Protein AF-A0A7V9NBJ1-F1 (afdb_monomer)

Sequence (232 aa):
MTILYFDCPSGASGDMILGALLDAGVPEEIVRSSLNALDLPNWSLEIAGTTKGGIRATRASVSIDRVESPRTYRATKSLLEAAPLLEGVRERALATLEVLARAEGRVHGRAFEEVHFHEIGTTDAMVDIVGVSAALDHLGPLDVFSSAIATGTGTVTTSHGELPLPVPAVTEILQNAGASLVGKGTEELVTPTGAAILAAAGASFGELPAMRIEASGYGAGHRDLTWPNVLR

Radius of gyration: 16.35 Å; Cα contacts (8 Å, |Δi|>4): 512; chains: 1; bounding box: 45×35×42 Å

Solvent-accessible surface area (backbone atoms only — not comparable to full-atom values): 12022 Å² total; per-residue (Å²): 136,53,70,43,67,42,43,17,84,39,11,36,32,34,39,17,52,34,12,11,45,43,51,40,65,45,60,66,65,56,28,49,57,50,52,60,41,60,73,72,78,65,63,49,78,48,77,44,83,47,72,36,80,87,42,75,24,21,31,42,46,74,47,61,83,60,93,70,78,45,32,34,46,57,59,51,48,54,49,55,70,70,27,81,54,58,66,63,25,40,52,45,28,51,42,20,51,47,47,45,28,46,20,47,8,59,74,68,75,46,61,32,80,71,28,67,37,84,85,61,31,36,70,60,46,48,50,26,42,42,29,36,19,29,45,49,49,72,67,55,53,78,45,34,33,26,38,47,36,19,27,10,29,63,58,47,83,50,99,87,40,79,38,52,40,53,43,69,42,36,46,47,38,37,59,76,48,60,52,44,77,38,79,48,69,62,48,86,28,45,39,53,62,18,45,16,46,45,44,52,62,56,34,48,46,44,78,86,71,96,78,81,86,89,68,71,21,24,1,32,47,92,64,88,58,102,52,48,32,37,23,55

Nearest PDB structures (foldseek):
  3lvp-assembly2_B  TM=2.735E-01  e=4.464E+00  Homo sapiens
  4m1m-assembly1_A  TM=2.387E-01  e=6.765E+00  Mus musculus
  6k92-assembly1_B  TM=1.889E-01  e=4.737E+00  Leishmania donovani BPK282A1

Secondary structure (DSSP, 8-state):
--EEEE--BTBB-HHHHHHHHHHTT--HHHHHHHHHTT---SEEEEEEEEEETTEEEEEEEEEESS-PPPPBHHHHHHHHHHS---HHHHHHHHHHHHHHHHHHHHHHTS-GGG-B-SSSSSHHHHHHHHHHHHHHHHH--SEEEE-PEE---SEEEETTEEEESSPHHHHHHHHHTT--EE--SSS--B-HHHHHHHHHTTPEESSPPS---S----EEPSS--SS--EE-

pLDDT: mean 94.3, std 6.32, range [62.25, 98.75]

Foldseek 3Di:
DFEAEKEAPLFFDLQQLLFWLVQLPQDPCLLVVQLVLLVDPAKDWDWDWDAAQRDITIGTDMDGRDDDQADALVVLLVSLVPGPHDPQLSLQLNQLSQLLLVLQCVVVVHDSNGDGDRPCRDVVNVSSSSSSSSSCVVSVHPAYAYEAGAAEADWDQDPVGIATIVGSSLVSLCVVLVGHHDYDHHDGRYDSSGSSSCSSRSYDYDDDDDDDDPGTHWRADPDHDPGGRIMD

Mean predicted aligned error: 3.38 Å

Structure (mmCIF, N/CA/C/O backbone):
data_AF-A0A7V9NBJ1-F1
#
_entry.id   AF-A0A7V9NBJ1-F1
#
loop_
_atom_site.group_PDB
_atom_site.id
_atom_site.type_symbol
_atom_site.label_atom_id
_atom_site.label_alt_id
_atom_site.label_comp_id
_atom_site.label_asym_id
_atom_site.label_entity_id
_atom_site.label_seq_id
_atom_site.pdbx_PDB_ins_code
_atom_site.Cartn_x
_atom_site.Cartn_y
_atom_site.Cartn_z
_atom_site.occupancy
_atom_site.B_iso_or_equiv
_atom_site.auth_seq_id
_atom_site.auth_comp_id
_atom_site.auth_asym_id
_atom_site.auth_atom_id
_atom_site.pdbx_PDB_model_num
ATOM 1 N N . MET A 1 1 ? -23.466 -5.640 3.531 1.00 73.38 1 MET A N 1
ATOM 2 C CA . MET A 1 1 ? -22.151 -6.276 3.327 1.00 73.38 1 MET A CA 1
ATOM 3 C C . MET A 1 1 ? -21.257 -5.201 2.759 1.00 73.38 1 MET A C 1
ATOM 5 O O . MET A 1 1 ? -21.605 -4.684 1.704 1.00 73.38 1 MET A O 1
ATOM 9 N N . THR A 1 2 ? -20.202 -4.812 3.469 1.00 88.00 2 THR A N 1
ATOM 10 C CA . THR A 1 2 ? -19.269 -3.792 2.976 1.00 88.00 2 THR A CA 1
ATOM 11 C C . THR A 1 2 ? -18.175 -4.494 2.190 1.00 88.00 2 THR A C 1
ATOM 13 O O . THR A 1 2 ? -17.478 -5.344 2.739 1.00 88.00 2 THR A O 1
ATOM 16 N N . ILE A 1 3 ? -18.070 -4.167 0.907 1.00 94.38 3 ILE A N 1
ATOM 17 C CA . ILE A 1 3 ? -17.036 -4.671 0.002 1.00 94.38 3 ILE A CA 1
ATOM 18 C C . ILE A 1 3 ? -16.122 -3.500 -0.335 1.00 94.38 3 ILE A C 1
ATOM 20 O O . ILE A 1 3 ? -16.615 -2.404 -0.608 1.00 94.38 3 ILE A O 1
ATOM 24 N N . LEU A 1 4 ? -14.815 -3.740 -0.351 1.00 97.44 4 LEU A N 1
ATOM 25 C CA . LEU A 1 4 ? -13.833 -2.783 -0.844 1.00 97.44 4 LEU A CA 1
ATOM 26 C C . LEU A 1 4 ? -13.293 -3.262 -2.192 1.00 97.44 4 LEU A C 1
ATOM 28 O O . LEU A 1 4 ? -12.859 -4.405 -2.311 1.00 97.44 4 LEU A O 1
ATOM 32 N N . TYR A 1 5 ? -13.327 -2.403 -3.206 1.00 98.19 5 TYR A N 1
ATOM 33 C CA . TYR A 1 5 ? -12.792 -2.701 -4.534 1.00 98.19 5 TYR A CA 1
ATOM 34 C C . TYR A 1 5 ? -11.719 -1.677 -4.892 1.00 98.19 5 TYR A C 1
ATOM 36 O O . TYR A 1 5 ? -12.019 -0.487 -4.932 1.00 98.19 5 TYR A O 1
ATOM 44 N N . PHE A 1 6 ? -10.507 -2.155 -5.174 1.00 98.44 6 PHE A N 1
ATOM 45 C CA . PHE A 1 6 ? -9.397 -1.346 -5.668 1.00 98.44 6 PHE A CA 1
ATOM 46 C C . PHE A 1 6 ? -9.279 -1.457 -7.190 1.00 98.44 6 PHE A C 1
ATOM 48 O O . PHE A 1 6 ? -8.935 -2.512 -7.730 1.00 98.44 6 PHE A O 1
ATOM 55 N N . ASP A 1 7 ? -9.524 -0.356 -7.889 1.00 97.88 7 ASP A N 1
ATOM 56 C CA . ASP A 1 7 ? -9.244 -0.214 -9.311 1.00 97.88 7 ASP A CA 1
ATOM 57 C C . ASP A 1 7 ? -7.823 0.330 -9.500 1.00 97.88 7 ASP A C 1
ATOM 59 O O . ASP A 1 7 ? -7.514 1.463 -9.116 1.00 97.88 7 ASP A O 1
ATOM 63 N N . CYS A 1 8 ? -6.949 -0.469 -10.116 1.00 97.75 8 CYS A N 1
ATOM 64 C CA . CYS A 1 8 ? -5.508 -0.214 -10.196 1.00 97.75 8 CYS A CA 1
ATOM 65 C C . CYS A 1 8 ? -5.019 0.073 -11.635 1.00 97.75 8 CYS A C 1
ATOM 67 O O . CYS A 1 8 ? -4.046 -0.545 -12.091 1.00 97.75 8 CYS A O 1
ATOM 69 N N . PRO A 1 9 ? -5.624 1.021 -12.388 1.00 96.50 9 PRO A N 1
ATOM 70 C CA . PRO A 1 9 ? -5.258 1.278 -13.784 1.00 96.50 9 PRO A CA 1
ATOM 71 C C . PRO A 1 9 ? -3.868 1.910 -13.935 1.00 96.50 9 PRO A C 1
ATOM 73 O O . PRO A 1 9 ? -3.323 1.931 -15.043 1.00 96.50 9 PRO A O 1
ATOM 76 N N . SER A 1 10 ? -3.312 2.449 -12.849 1.00 97.38 10 SER A N 1
ATOM 77 C CA . SER A 1 10 ? -1.961 3.015 -12.765 1.00 97.38 10 SER A CA 1
ATOM 78 C C . SER A 1 10 ? -1.129 2.328 -11.681 1.00 97.38 10 SER A C 1
ATOM 80 O O . SER A 1 10 ? -0.197 2.927 -11.162 1.00 97.38 10 SER A O 1
ATOM 82 N N . GLY A 1 11 ? -1.468 1.074 -11.371 1.00 97.88 11 GLY A N 1
ATOM 83 C CA . GLY A 1 11 ? -0.804 0.264 -10.360 1.00 97.88 11 GLY A CA 1
ATOM 84 C C . GLY A 1 11 ? -1.231 0.628 -8.944 1.00 97.88 11 GLY A C 1
ATOM 85 O O . GLY A 1 11 ? -2.359 1.081 -8.737 1.00 97.88 11 GLY A O 1
ATOM 86 N N . ALA A 1 12 ? -0.359 0.352 -7.978 1.00 98.19 12 ALA A N 1
ATOM 87 C CA . ALA A 1 12 ? -0.640 0.517 -6.558 1.00 98.19 12 ALA A CA 1
ATOM 88 C C . ALA A 1 12 ? 0.647 0.752 -5.756 1.00 98.19 12 ALA A C 1
ATOM 90 O O . ALA A 1 12 ? 1.605 -0.018 -5.835 1.00 98.19 12 ALA A O 1
ATOM 91 N N . SER A 1 13 ? 0.629 1.778 -4.919 1.00 97.31 13 SER A N 1
ATOM 92 C CA . SER A 1 13 ? 1.643 2.071 -3.907 1.00 97.31 13 SER A CA 1
ATOM 93 C C . SER A 1 13 ? 0.956 2.417 -2.585 1.00 97.31 13 SER A C 1
ATOM 95 O O . SER A 1 13 ? -0.257 2.643 -2.563 1.00 97.31 13 SER A O 1
ATOM 97 N N . GLY A 1 14 ? 1.684 2.370 -1.467 1.00 96.94 14 GLY A N 1
ATOM 98 C CA . GLY A 1 14 ? 1.079 2.546 -0.144 1.00 96.94 14 GLY A CA 1
ATOM 99 C C . GLY A 1 14 ? 0.438 3.926 0.026 1.00 96.94 14 GLY A C 1
ATOM 100 O O . GLY A 1 14 ? -0.729 4.002 0.409 1.00 96.94 14 GLY A O 1
ATOM 101 N N . ASP A 1 15 ? 1.125 4.983 -0.404 1.00 96.25 15 ASP A N 1
ATOM 102 C CA . ASP A 1 15 ? 0.612 6.355 -0.502 1.00 96.25 15 ASP A CA 1
ATOM 103 C C . ASP A 1 15 ? -0.670 6.475 -1.346 1.00 96.25 15 ASP A C 1
ATOM 105 O O . ASP A 1 15 ? -1.625 7.151 -0.952 1.00 96.25 15 ASP A O 1
ATOM 109 N N . MET A 1 16 ? -0.728 5.793 -2.495 1.00 98.38 16 MET A N 1
ATOM 110 C CA . MET A 1 16 ? -1.901 5.772 -3.369 1.00 98.38 16 MET A CA 1
ATOM 111 C C . MET A 1 16 ? -3.072 5.058 -2.696 1.00 98.38 16 MET A C 1
ATOM 113 O O . MET A 1 16 ? -4.192 5.560 -2.723 1.00 98.38 16 MET A O 1
ATOM 117 N N . ILE A 1 17 ? -2.839 3.914 -2.053 1.00 98.75 17 ILE A N 1
ATOM 118 C CA . ILE A 1 17 ? -3.896 3.203 -1.325 1.00 98.75 17 ILE A CA 1
ATOM 119 C C . ILE A 1 17 ? -4.388 4.061 -0.152 1.00 98.75 17 ILE A C 1
ATOM 121 O O . ILE A 1 17 ? -5.592 4.256 0.002 1.00 98.75 17 ILE A O 1
ATOM 125 N N . LEU A 1 18 ? -3.479 4.642 0.634 1.00 98.62 18 LEU A N 1
ATOM 126 C CA . LEU A 1 18 ? -3.825 5.508 1.760 1.00 98.62 18 LEU A CA 1
ATOM 127 C C . LEU A 1 18 ? -4.634 6.729 1.307 1.00 98.62 18 LEU A C 1
ATOM 129 O O . LEU A 1 18 ? -5.683 7.026 1.881 1.00 98.62 18 LEU A O 1
ATOM 133 N N . GLY A 1 19 ? -4.183 7.406 0.250 1.00 98.50 19 GLY A N 1
ATOM 134 C CA . GLY A 1 19 ? -4.877 8.550 -0.333 1.00 98.50 19 GLY A CA 1
ATOM 135 C C . GLY A 1 19 ? -6.283 8.199 -0.822 1.00 98.50 19 GLY A C 1
ATOM 136 O O . GLY A 1 19 ? -7.219 8.953 -0.559 1.00 98.50 19 GLY A O 1
ATOM 137 N N . ALA A 1 20 ? -6.454 7.042 -1.470 1.00 98.69 20 ALA A N 1
ATOM 138 C CA . ALA A 1 20 ? -7.760 6.580 -1.935 1.00 98.69 20 ALA A CA 1
ATOM 139 C C . ALA A 1 20 ? -8.716 6.297 -0.768 1.00 98.69 20 ALA A C 1
ATOM 141 O O . ALA A 1 20 ? -9.865 6.729 -0.803 1.00 98.69 20 ALA A O 1
ATOM 142 N N . LEU A 1 21 ? -8.244 5.645 0.299 1.00 98.69 21 LEU A N 1
ATOM 143 C CA . LEU A 1 21 ? -9.070 5.343 1.473 1.00 98.69 21 LEU A CA 1
ATOM 144 C C . LEU A 1 21 ? -9.485 6.611 2.235 1.00 98.69 21 LEU A C 1
ATOM 146 O O . LEU A 1 21 ? -10.638 6.732 2.653 1.00 98.69 21 LEU A O 1
ATOM 150 N N . LEU A 1 22 ? -8.577 7.582 2.368 1.00 98.56 22 LEU A N 1
ATOM 151 C CA . LEU A 1 22 ? -8.887 8.895 2.942 1.00 98.56 22 LEU A CA 1
ATOM 152 C C . LEU A 1 22 ? -9.926 9.645 2.095 1.00 98.56 22 LEU A C 1
ATOM 154 O O . LEU A 1 22 ? -10.910 10.151 2.632 1.00 98.56 22 LEU A O 1
ATOM 158 N N . ASP A 1 23 ? -9.761 9.674 0.767 1.00 98.62 23 ASP A N 1
ATOM 159 C CA . ASP A 1 23 ? -10.725 10.321 -0.137 1.00 98.62 23 ASP A CA 1
ATOM 160 C C . ASP A 1 23 ? -12.084 9.600 -0.171 1.00 98.62 23 ASP A C 1
ATOM 162 O O . ASP A 1 23 ? -13.115 10.234 -0.388 1.00 98.62 23 ASP A O 1
ATOM 166 N N . ALA A 1 24 ? -12.108 8.290 0.098 1.00 98.00 24 ALA A N 1
ATOM 167 C CA . ALA A 1 24 ? -13.332 7.502 0.222 1.00 98.00 24 ALA A CA 1
ATOM 168 C C . ALA A 1 24 ? -14.103 7.775 1.529 1.00 98.00 24 ALA A C 1
ATOM 170 O O . ALA A 1 24 ? -15.237 7.317 1.668 1.00 98.00 24 ALA A O 1
ATOM 171 N N . GLY A 1 25 ? -13.524 8.539 2.465 1.00 97.44 25 GLY A N 1
ATOM 172 C CA . GLY A 1 25 ? -14.201 9.018 3.671 1.00 97.44 25 GLY A CA 1
ATOM 173 C C . GLY A 1 25 ? -13.644 8.491 4.992 1.00 97.44 25 GLY A C 1
ATOM 174 O O . GLY A 1 25 ? -14.248 8.760 6.031 1.00 97.44 25 GLY A O 1
ATOM 175 N N . VAL A 1 26 ? -12.514 7.772 4.994 1.00 98.25 26 VAL A N 1
ATOM 176 C CA . VAL A 1 26 ? -11.834 7.418 6.250 1.00 98.25 26 VAL A CA 1
ATOM 177 C C . VAL A 1 26 ? -11.354 8.701 6.942 1.00 98.25 26 VAL A C 1
ATOM 179 O O . VAL A 1 26 ? -10.623 9.480 6.327 1.00 98.25 26 VAL A O 1
ATOM 182 N N . PRO A 1 27 ? -11.713 8.943 8.218 1.00 98.25 27 PRO A N 1
ATOM 183 C CA . PRO A 1 27 ? -11.253 10.129 8.926 1.00 98.25 27 PRO A CA 1
ATOM 184 C C . PRO A 1 27 ? -9.733 10.120 9.105 1.00 98.25 27 PRO A C 1
ATOM 186 O O . PRO A 1 27 ? -9.164 9.169 9.639 1.00 98.25 27 PRO A O 1
ATOM 189 N N . GLU A 1 28 ? -9.083 11.223 8.740 1.00 97.69 28 GLU A N 1
ATOM 190 C CA . GLU A 1 28 ? -7.632 11.407 8.875 1.00 97.69 28 GLU A CA 1
ATOM 191 C C . GLU A 1 28 ? -7.121 11.164 10.307 1.00 97.69 28 GLU A C 1
ATOM 193 O O . GLU A 1 28 ? -6.030 10.628 10.493 1.00 97.69 28 GLU A O 1
ATOM 198 N N . GLU A 1 29 ? -7.930 11.482 11.322 1.00 97.88 29 GLU A N 1
ATOM 199 C CA . GLU A 1 29 ? -7.593 11.264 12.733 1.00 97.88 29 GLU A CA 1
ATOM 200 C C . GLU A 1 29 ? -7.340 9.784 13.066 1.00 97.88 29 GLU A C 1
ATOM 202 O O . GLU A 1 29 ? -6.455 9.480 13.859 1.00 97.88 29 GLU A O 1
ATOM 207 N N . ILE A 1 30 ? -8.052 8.850 12.424 1.00 98.19 30 ILE A N 1
ATOM 208 C CA . ILE A 1 30 ? -7.850 7.405 12.623 1.00 98.19 30 ILE A CA 1
ATOM 209 C C . ILE A 1 30 ? -6.438 6.993 12.196 1.00 98.19 30 ILE A C 1
ATOM 211 O O . ILE A 1 30 ? -5.742 6.253 12.900 1.00 98.19 30 ILE A O 1
ATOM 215 N N . VAL A 1 31 ? -6.008 7.506 11.044 1.00 98.00 31 VAL A N 1
ATOM 216 C CA . VAL A 1 31 ? -4.676 7.267 10.492 1.00 98.00 31 VAL A CA 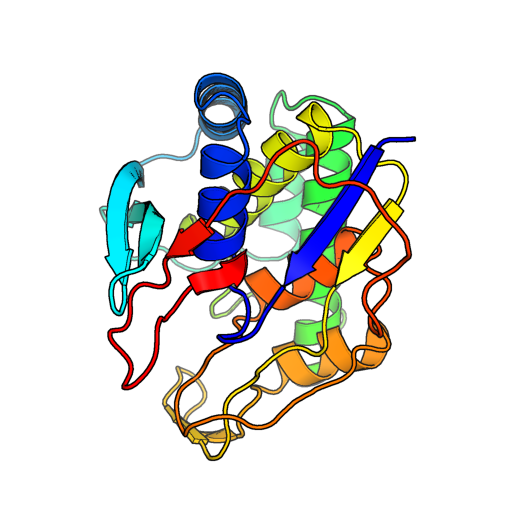1
ATOM 217 C C . VAL A 1 31 ? -3.628 7.936 11.378 1.00 98.00 31 VAL A C 1
ATOM 219 O O . VAL A 1 31 ? -2.699 7.274 11.837 1.00 98.00 31 VAL A O 1
ATOM 222 N N . ARG A 1 32 ? -3.796 9.227 11.693 1.00 97.06 32 ARG A N 1
ATOM 223 C CA . ARG A 1 32 ? -2.825 9.984 12.499 1.00 97.06 32 ARG A CA 1
ATOM 224 C C . ARG A 1 32 ? -2.650 9.418 13.902 1.00 97.06 32 ARG A C 1
ATOM 226 O O . ARG A 1 32 ? -1.513 9.261 14.337 1.00 97.06 32 ARG A O 1
ATOM 233 N N . SER A 1 33 ? -3.736 9.062 14.585 1.00 96.62 33 SER A N 1
ATOM 234 C CA . SER A 1 33 ? -3.679 8.439 15.910 1.00 96.62 33 SER A CA 1
ATOM 235 C C . SER A 1 33 ? -2.872 7.133 15.894 1.00 96.62 33 SER A C 1
ATOM 237 O O . SER A 1 33 ? -2.031 6.919 16.767 1.00 96.62 33 SER A O 1
ATOM 239 N N . SER A 1 34 ? -3.058 6.296 14.867 1.00 97.44 34 SER A N 1
ATOM 240 C CA . SER A 1 34 ? -2.324 5.029 14.723 1.00 97.44 34 SER A CA 1
ATOM 241 C C . SER A 1 34 ? -0.841 5.244 14.411 1.00 97.44 34 SER A C 1
ATOM 243 O O . SER A 1 34 ? 0.016 4.567 14.970 1.00 97.44 34 SER A O 1
ATOM 245 N N . LEU A 1 35 ? -0.514 6.215 13.557 1.00 96.25 35 LEU A N 1
ATOM 246 C CA . LEU A 1 35 ? 0.875 6.536 13.225 1.00 96.25 35 LEU A CA 1
ATOM 247 C C . LEU A 1 35 ? 1.630 7.160 14.405 1.00 96.25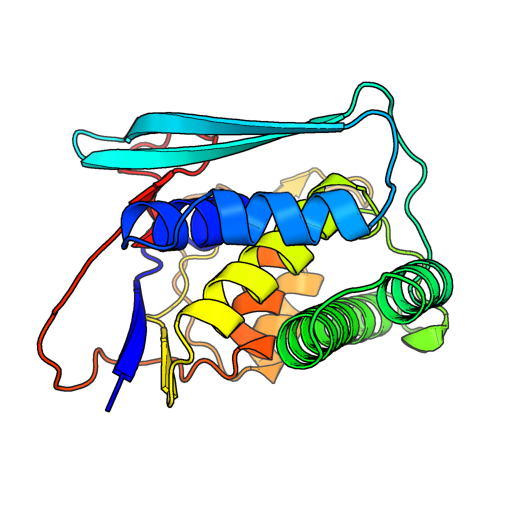 35 LEU A C 1
ATOM 249 O O . LEU A 1 35 ? 2.775 6.797 14.665 1.00 96.25 35 LEU A O 1
ATOM 253 N N . ASN A 1 36 ? 0.981 8.049 15.161 1.00 94.81 36 ASN A N 1
ATOM 254 C CA . ASN A 1 36 ? 1.562 8.657 16.360 1.00 94.81 36 ASN A CA 1
ATOM 255 C C . ASN A 1 36 ? 1.865 7.610 17.444 1.00 94.81 36 ASN A C 1
ATOM 257 O O . ASN A 1 36 ? 2.823 7.768 18.196 1.00 94.81 36 ASN A O 1
ATOM 261 N N . ALA A 1 37 ? 1.096 6.518 17.501 1.00 95.06 37 ALA A N 1
ATOM 262 C CA . ALA A 1 37 ? 1.346 5.412 18.422 1.00 95.06 37 ALA A CA 1
ATOM 263 C C . ALA A 1 37 ? 2.657 4.654 18.133 1.00 95.06 37 ALA A C 1
ATOM 265 O O . ALA A 1 37 ? 3.152 3.956 19.013 1.00 95.06 37 ALA A O 1
ATOM 266 N N . LEU A 1 38 ? 3.245 4.781 16.938 1.00 91.31 38 LEU A N 1
ATOM 267 C CA . LEU A 1 38 ? 4.526 4.140 16.618 1.00 91.31 38 LEU A CA 1
ATOM 268 C C . LEU A 1 38 ? 5.728 4.808 17.300 1.00 91.31 38 LEU A C 1
ATOM 270 O O . LEU A 1 38 ? 6.798 4.204 17.331 1.00 91.31 38 LEU A O 1
ATOM 274 N N . ASP A 1 39 ? 5.567 6.042 17.798 1.00 87.75 39 ASP A N 1
ATOM 275 C CA . ASP A 1 39 ? 6.630 6.851 18.418 1.00 87.75 39 ASP A CA 1
ATOM 276 C C . ASP A 1 39 ? 7.905 6.949 17.550 1.00 87.75 39 ASP A C 1
ATOM 278 O O . ASP A 1 39 ? 9.043 6.913 18.021 1.00 87.75 39 ASP A O 1
ATOM 282 N N . LEU A 1 40 ? 7.716 7.032 16.227 1.00 86.81 40 LEU A N 1
ATOM 283 C CA . LEU A 1 40 ? 8.805 7.189 15.266 1.00 86.81 40 LEU A CA 1
ATOM 284 C C . LEU A 1 40 ? 9.210 8.670 15.158 1.00 86.81 40 LEU A C 1
ATOM 286 O O . LEU A 1 40 ? 8.334 9.522 14.990 1.00 86.81 40 LEU A O 1
ATOM 290 N N . PRO A 1 41 ? 10.511 9.009 15.210 1.00 84.81 41 PRO A N 1
ATOM 291 C CA . PRO A 1 41 ? 10.969 10.391 15.104 1.00 84.81 41 PRO A CA 1
ATOM 292 C C . PRO A 1 41 ? 11.145 10.841 13.642 1.00 84.81 41 PRO A C 1
ATOM 294 O O . PRO A 1 41 ? 11.327 10.020 12.747 1.00 84.81 41 PRO A O 1
ATOM 297 N N . ASN A 1 42 ? 11.225 12.159 13.423 1.00 87.00 42 ASN A N 1
ATOM 298 C CA . ASN A 1 42 ? 11.740 12.784 12.189 1.00 87.00 42 ASN A CA 1
ATOM 299 C C . ASN A 1 42 ? 10.986 12.439 10.892 1.00 87.00 42 ASN A C 1
ATOM 301 O O . ASN A 1 42 ? 11.601 12.317 9.828 1.00 87.00 42 ASN A O 1
ATOM 305 N N . TRP A 1 43 ? 9.668 12.283 10.977 1.00 91.75 43 TRP A N 1
ATOM 306 C CA . TRP A 1 43 ? 8.809 12.125 9.810 1.00 91.75 43 TRP A CA 1
ATOM 307 C C . TRP A 1 43 ? 7.579 13.027 9.908 1.00 91.75 43 TRP A C 1
ATOM 309 O O . TRP A 1 43 ? 7.173 13.455 10.989 1.00 91.75 43 TRP A O 1
ATOM 319 N N . SER A 1 44 ? 6.976 13.311 8.759 1.00 92.25 44 SER A N 1
ATOM 320 C CA . SER A 1 44 ? 5.683 13.980 8.662 1.00 92.25 44 SER A CA 1
ATOM 321 C C . SER A 1 44 ? 4.853 13.371 7.538 1.00 92.25 44 SER A C 1
ATOM 323 O O . SER A 1 44 ? 5.397 12.902 6.540 1.00 92.25 44 SER A O 1
ATOM 325 N N . LEU A 1 45 ? 3.532 13.372 7.720 1.00 94.88 45 LEU A N 1
ATOM 326 C CA . LEU A 1 45 ? 2.561 12.976 6.702 1.00 94.88 45 LEU A CA 1
ATOM 327 C C . LEU A 1 45 ? 1.720 14.189 6.310 1.00 94.88 45 LEU A C 1
ATOM 329 O O . LEU A 1 45 ? 0.925 14.695 7.115 1.00 94.88 45 LEU A O 1
ATOM 333 N N . GLU A 1 46 ? 1.884 14.613 5.063 1.00 96.56 46 GLU A N 1
ATOM 334 C CA . GLU A 1 46 ? 1.055 15.618 4.410 1.00 96.56 46 GLU A CA 1
ATOM 335 C C . GLU A 1 46 ? -0.062 14.927 3.622 1.00 96.56 46 GLU A C 1
ATOM 337 O O . GLU A 1 46 ? 0.196 14.051 2.798 1.00 96.56 46 GLU A O 1
ATOM 342 N N . ILE A 1 47 ? -1.307 15.337 3.866 1.00 97.56 47 ILE A N 1
ATOM 343 C CA . ILE A 1 47 ? -2.480 14.888 3.113 1.00 97.56 47 ILE A CA 1
ATOM 344 C C . ILE A 1 47 ? -3.047 16.110 2.402 1.00 97.56 47 ILE A C 1
ATOM 346 O O . ILE A 1 47 ? -3.453 17.077 3.044 1.00 97.56 47 ILE A O 1
ATOM 350 N N . ALA A 1 48 ? -3.052 16.083 1.071 1.00 97.50 48 ALA A N 1
ATOM 351 C CA . ALA A 1 48 ? -3.466 17.226 0.268 1.00 97.50 48 ALA A CA 1
ATOM 352 C C . ALA A 1 48 ? -4.278 16.808 -0.961 1.00 97.50 48 ALA A C 1
ATOM 354 O O . ALA A 1 48 ? -3.999 15.801 -1.615 1.00 97.50 48 ALA A O 1
ATOM 355 N N . GLY A 1 49 ? -5.267 17.630 -1.317 1.00 97.88 49 GLY A N 1
ATOM 356 C CA . GLY A 1 49 ? -5.980 17.496 -2.584 1.00 97.88 49 GLY A CA 1
ATOM 357 C C . GLY A 1 49 ? -5.072 17.822 -3.772 1.00 97.88 49 GLY A C 1
ATOM 358 O O . GLY A 1 49 ? -4.293 18.774 -3.745 1.00 97.88 49 GLY A O 1
ATOM 359 N N . THR A 1 50 ? -5.181 17.047 -4.844 1.00 97.94 50 THR A N 1
ATOM 360 C CA . THR A 1 50 ? -4.419 17.228 -6.080 1.00 97.94 50 THR A CA 1
ATOM 361 C C . THR A 1 50 ? -5.260 16.875 -7.309 1.00 97.94 50 THR A C 1
ATOM 363 O O . THR A 1 50 ? -6.418 16.467 -7.214 1.00 97.94 50 THR A O 1
ATOM 366 N N . THR A 1 51 ? -4.696 17.069 -8.499 1.00 97.44 51 THR A N 1
ATOM 367 C CA . THR A 1 51 ? -5.320 16.680 -9.767 1.00 97.44 51 THR A CA 1
ATOM 368 C C . THR A 1 51 ? -4.306 15.952 -10.637 1.00 97.44 51 THR A C 1
ATOM 370 O O . THR A 1 51 ? -3.196 16.441 -10.837 1.00 97.44 51 THR A O 1
ATOM 373 N N . LYS A 1 52 ? -4.688 14.792 -11.178 1.00 97.19 52 LYS A N 1
ATOM 374 C CA . LYS A 1 52 ? -3.871 13.986 -12.097 1.00 97.19 52 LYS A CA 1
ATOM 375 C C . LYS A 1 52 ? -4.668 13.715 -13.364 1.00 97.19 52 LYS A C 1
ATOM 377 O O . LYS A 1 52 ? -5.731 13.107 -13.306 1.00 97.19 52 LYS A O 1
ATOM 382 N N . GLY A 1 53 ? -4.191 14.216 -14.504 1.00 93.75 53 GLY A N 1
ATOM 383 C CA . GLY A 1 53 ? -4.880 14.065 -15.794 1.00 93.75 53 GLY A CA 1
ATOM 384 C C . GLY A 1 53 ? -6.358 14.493 -15.772 1.00 93.75 53 GLY A C 1
ATOM 385 O O . GLY A 1 53 ? -7.193 13.845 -16.391 1.00 93.75 53 GLY A O 1
ATOM 386 N N . GLY A 1 54 ? -6.689 15.548 -15.016 1.00 95.81 54 GLY A N 1
ATOM 387 C CA . GLY A 1 54 ? -8.057 16.063 -14.862 1.00 95.81 54 GLY A CA 1
ATOM 388 C C . GLY A 1 54 ? -8.908 15.386 -13.778 1.00 95.81 54 GLY A C 1
ATOM 389 O O . GLY A 1 54 ? -10.022 15.836 -13.530 1.00 95.81 54 GLY A O 1
ATOM 390 N N . ILE A 1 55 ? -8.399 14.351 -13.102 1.00 97.25 55 ILE A N 1
ATOM 391 C CA . ILE A 1 55 ? -9.097 13.656 -12.011 1.00 97.25 55 ILE A CA 1
ATOM 392 C C . ILE A 1 55 ? -8.662 14.244 -10.666 1.00 97.25 55 ILE A C 1
ATOM 394 O O . ILE A 1 55 ? -7.465 14.291 -10.375 1.00 97.25 55 ILE A O 1
ATOM 398 N N . ARG A 1 56 ? -9.629 14.681 -9.846 1.00 98.00 56 ARG A N 1
ATOM 399 C CA . ARG A 1 56 ? -9.406 15.075 -8.444 1.00 98.00 56 ARG A CA 1
ATOM 400 C C . ARG A 1 56 ? -9.015 13.841 -7.632 1.00 98.00 56 ARG A C 1
ATOM 402 O O . ARG A 1 56 ? -9.731 12.848 -7.677 1.00 98.00 56 ARG A O 1
ATOM 409 N N . ALA A 1 57 ? -7.938 13.942 -6.866 1.00 98.38 57 ALA A N 1
ATOM 410 C CA . ALA A 1 57 ? -7.441 12.869 -6.014 1.00 98.38 57 ALA A CA 1
ATOM 411 C C . ALA A 1 57 ? -6.810 13.426 -4.732 1.00 98.38 57 ALA A C 1
ATOM 413 O O . ALA A 1 57 ? -6.513 14.619 -4.649 1.00 98.38 57 ALA A O 1
ATOM 414 N N . THR A 1 58 ? -6.569 12.558 -3.760 1.00 98.69 58 THR A N 1
ATOM 415 C CA . THR A 1 58 ? -5.833 12.848 -2.531 1.00 98.69 58 THR A CA 1
ATOM 416 C C . THR A 1 58 ? -4.419 12.303 -2.651 1.00 98.69 58 THR A C 1
ATOM 418 O O . THR A 1 58 ? -4.204 11.166 -3.070 1.00 98.69 58 THR A O 1
ATOM 421 N N . ARG A 1 59 ? -3.438 13.127 -2.295 1.00 98.06 59 ARG A N 1
ATOM 422 C CA . ARG A 1 59 ? -2.035 12.738 -2.185 1.00 98.06 59 ARG A CA 1
ATOM 423 C C . ARG A 1 59 ? -1.681 12.611 -0.710 1.00 98.06 59 ARG A C 1
ATOM 425 O O . ARG A 1 59 ? -1.821 13.587 0.023 1.00 98.06 59 ARG A O 1
ATOM 432 N N . ALA A 1 60 ? -1.207 11.439 -0.312 1.00 97.00 60 ALA A N 1
ATOM 433 C CA . ALA A 1 60 ? -0.535 11.222 0.961 1.00 97.00 60 ALA A CA 1
ATOM 434 C C . ALA A 1 60 ? 0.973 11.277 0.693 1.00 97.00 60 ALA A C 1
ATOM 436 O O . ALA A 1 60 ? 1.458 10.541 -0.150 1.00 97.00 60 ALA A O 1
ATOM 437 N N . SER A 1 61 ? 1.705 12.195 1.323 1.00 94.00 61 SER A N 1
ATOM 438 C CA . SER A 1 61 ? 3.155 12.322 1.126 1.00 94.00 61 SER A CA 1
ATOM 439 C C . SER A 1 61 ? 3.862 12.186 2.460 1.00 94.00 61 SER A C 1
ATOM 441 O O . SER A 1 61 ? 3.631 12.991 3.366 1.00 94.00 61 SER A O 1
ATOM 443 N N . VAL A 1 62 ? 4.739 11.193 2.569 1.00 91.44 62 VAL A N 1
ATOM 444 C CA . VAL A 1 62 ? 5.608 11.037 3.733 1.00 91.44 62 VAL A CA 1
ATOM 445 C C . VAL A 1 62 ? 6.918 11.763 3.461 1.00 91.44 62 VAL A C 1
ATOM 447 O O . VAL A 1 62 ? 7.560 11.569 2.432 1.00 91.44 62 VAL A O 1
ATOM 450 N N . SER A 1 63 ? 7.316 12.632 4.382 1.00 89.62 63 SER A N 1
ATOM 451 C CA . SER A 1 63 ? 8.627 13.282 4.364 1.00 89.62 63 SER A CA 1
ATOM 452 C C . SER A 1 63 ? 9.428 12.821 5.569 1.00 89.62 63 SER A C 1
ATOM 454 O O . SER A 1 63 ? 8.903 12.810 6.680 1.00 89.62 63 SER A O 1
ATOM 456 N N . ILE A 1 64 ? 10.692 12.457 5.351 1.00 86.69 64 ILE A N 1
ATOM 457 C CA . ILE A 1 64 ? 11.620 12.019 6.398 1.00 86.69 64 ILE A CA 1
ATOM 458 C C . ILE A 1 64 ? 12.811 12.977 6.403 1.00 86.69 64 ILE A C 1
ATOM 460 O O . ILE A 1 64 ? 13.443 13.189 5.367 1.00 86.69 64 ILE A O 1
ATOM 464 N N . ASP A 1 65 ? 13.145 13.539 7.564 1.00 80.62 65 ASP A N 1
ATOM 465 C CA . ASP A 1 65 ? 14.160 14.600 7.659 1.00 80.62 65 ASP A CA 1
ATOM 466 C C . ASP A 1 65 ? 15.593 14.090 7.426 1.00 80.62 65 ASP A C 1
ATOM 468 O O . ASP A 1 65 ? 16.517 14.874 7.191 1.00 80.62 65 ASP A O 1
ATOM 472 N N . ARG A 1 66 ? 15.817 12.773 7.539 1.00 74.75 66 ARG A N 1
ATOM 473 C CA . ARG A 1 66 ? 17.127 12.130 7.372 1.00 74.75 66 ARG A CA 1
ATOM 474 C C . ARG A 1 66 ? 16.998 10.770 6.703 1.00 74.75 66 ARG A C 1
ATOM 476 O O . ARG A 1 66 ? 16.070 10.022 6.983 1.00 74.75 66 ARG A O 1
ATOM 483 N N . VAL A 1 67 ? 17.992 10.425 5.885 1.00 69.12 67 VAL A N 1
ATOM 484 C CA . VAL A 1 67 ? 18.129 9.071 5.336 1.00 69.12 67 VAL A CA 1
ATOM 485 C C . VAL A 1 67 ? 18.300 8.092 6.496 1.00 69.12 67 VAL A C 1
ATOM 487 O O . VAL A 1 67 ? 19.285 8.159 7.233 1.00 69.12 67 VAL A O 1
ATOM 490 N N . GLU A 1 68 ? 17.327 7.204 6.667 1.00 72.12 68 GLU A N 1
ATOM 491 C CA . GLU A 1 68 ? 17.387 6.128 7.649 1.00 72.12 68 GLU A CA 1
ATOM 492 C C . GLU A 1 68 ? 18.024 4.880 7.042 1.00 72.12 68 GLU A C 1
ATOM 494 O O . GLU A 1 68 ? 17.763 4.523 5.892 1.00 72.12 68 GLU A O 1
ATOM 499 N N . SER A 1 69 ? 18.814 4.169 7.847 1.00 73.56 69 SER A N 1
ATOM 500 C CA . SER A 1 69 ? 19.169 2.793 7.518 1.00 73.56 69 SER A CA 1
ATOM 501 C C . SER A 1 69 ? 17.914 1.922 7.617 1.00 73.56 69 SER A C 1
ATOM 503 O O . SER A 1 69 ? 17.222 1.982 8.639 1.00 73.56 69 SER A O 1
ATOM 505 N N . PRO A 1 70 ? 17.629 1.084 6.611 1.00 78.56 70 PRO A N 1
ATOM 506 C CA . PRO A 1 70 ? 16.505 0.167 6.677 1.00 78.56 70 PRO A CA 1
ATOM 507 C C . PRO A 1 70 ? 16.551 -0.753 7.906 1.00 78.56 70 PRO A C 1
ATOM 509 O O . PRO A 1 70 ? 17.611 -1.243 8.311 1.00 78.56 70 PRO A O 1
ATOM 512 N N . ARG A 1 71 ? 15.377 -1.011 8.488 1.00 87.50 71 ARG A N 1
ATOM 513 C CA . ARG A 1 71 ? 15.194 -1.951 9.603 1.00 87.50 71 ARG A CA 1
ATOM 514 C C . ARG A 1 71 ? 15.153 -3.401 9.104 1.00 87.50 71 ARG A C 1
ATOM 516 O O . ARG A 1 71 ? 14.829 -3.680 7.952 1.00 87.50 71 ARG A O 1
ATOM 523 N N . THR A 1 72 ? 15.472 -4.345 9.987 1.00 90.88 72 THR A N 1
ATOM 524 C CA . THR A 1 72 ? 15.263 -5.780 9.724 1.00 90.88 72 THR A CA 1
ATOM 525 C C . THR A 1 72 ? 13.805 -6.156 9.943 1.00 90.88 72 THR A C 1
ATOM 527 O O . THR A 1 72 ? 13.113 -5.487 10.711 1.00 90.88 72 THR A O 1
ATOM 530 N N . TYR A 1 73 ? 13.358 -7.277 9.367 1.00 91.19 73 TYR A N 1
ATOM 531 C CA . TYR A 1 73 ? 12.023 -7.817 9.650 1.00 91.19 73 TYR A CA 1
ATOM 532 C C . TYR A 1 73 ? 11.748 -7.921 11.157 1.00 91.19 73 TYR A C 1
ATOM 534 O O . TYR A 1 73 ? 10.719 -7.449 11.635 1.00 91.19 73 TYR A O 1
ATOM 542 N N . ARG A 1 74 ? 12.700 -8.469 11.926 1.00 91.88 74 ARG A N 1
ATOM 543 C CA . ARG A 1 74 ? 12.554 -8.624 13.383 1.00 91.88 74 ARG A CA 1
ATOM 544 C C . ARG A 1 74 ? 12.408 -7.287 14.099 1.00 91.88 74 ARG A C 1
ATOM 546 O O . ARG A 1 74 ? 11.542 -7.166 14.956 1.00 91.88 74 ARG A O 1
ATOM 553 N N . ALA A 1 75 ? 13.228 -6.297 13.748 1.00 91.00 75 ALA A N 1
ATOM 554 C CA . ALA A 1 75 ? 13.168 -4.981 14.375 1.00 91.00 75 ALA A CA 1
ATOM 555 C C . ALA A 1 75 ? 11.833 -4.281 14.078 1.00 91.00 75 ALA A C 1
ATOM 557 O O . ALA A 1 75 ? 11.207 -3.741 14.987 1.00 91.00 75 ALA A O 1
ATOM 558 N N . THR A 1 76 ? 11.374 -4.343 12.826 1.00 92.25 76 THR A N 1
ATOM 559 C CA . THR A 1 76 ? 10.091 -3.767 12.412 1.00 92.25 76 THR A CA 1
ATOM 560 C C . THR A 1 76 ? 8.911 -4.467 13.085 1.00 92.25 76 THR A C 1
ATOM 562 O O . THR A 1 76 ? 8.014 -3.807 13.604 1.00 92.25 76 THR A O 1
ATOM 565 N N . LYS A 1 77 ? 8.938 -5.803 13.155 1.00 94.62 77 LYS A N 1
ATOM 566 C CA . LYS A 1 77 ? 7.930 -6.599 13.861 1.00 94.62 77 LYS A CA 1
ATOM 567 C C . LYS A 1 77 ? 7.859 -6.244 15.347 1.00 94.62 77 LYS A C 1
ATOM 569 O O . LYS A 1 77 ? 6.775 -5.947 15.835 1.00 94.62 77 LYS A O 1
ATOM 574 N N . SER A 1 78 ? 8.996 -6.213 16.046 1.00 94.44 78 SER A N 1
ATOM 575 C CA . SER A 1 78 ? 9.039 -5.835 17.465 1.00 94.44 78 SER A CA 1
ATOM 576 C C . SER A 1 78 ? 8.473 -4.440 17.717 1.00 94.44 78 SER A C 1
ATOM 578 O O . SER A 1 78 ? 7.803 -4.231 18.723 1.00 94.44 78 SER A O 1
ATOM 580 N N . LEU A 1 79 ? 8.713 -3.493 16.805 1.00 93.62 79 LEU A N 1
ATOM 581 C CA . LEU A 1 79 ? 8.157 -2.147 16.902 1.00 93.62 79 LEU A CA 1
ATOM 582 C C . LEU A 1 79 ? 6.625 -2.168 16.818 1.00 93.62 79 LEU A C 1
ATOM 584 O O . LEU A 1 79 ? 5.964 -1.601 17.684 1.00 93.62 79 LEU A O 1
ATOM 588 N N . LEU A 1 80 ? 6.058 -2.868 15.829 1.00 95.38 80 LEU A N 1
ATOM 589 C CA . LEU A 1 80 ? 4.603 -3.010 15.679 1.00 95.38 80 LEU A CA 1
ATOM 590 C C . LEU A 1 80 ? 3.955 -3.731 16.869 1.00 95.38 80 LEU A C 1
ATOM 592 O O . LEU A 1 80 ? 2.858 -3.370 17.288 1.00 95.38 80 LEU A O 1
ATOM 596 N N . GLU A 1 81 ? 4.624 -4.742 17.428 1.00 96.44 81 GLU A N 1
ATOM 597 C CA . GLU A 1 81 ? 4.138 -5.483 18.599 1.00 96.44 81 GLU A CA 1
ATOM 598 C C . GLU A 1 81 ? 4.167 -4.642 19.885 1.00 96.44 81 GLU A C 1
ATOM 600 O O . GLU A 1 81 ? 3.296 -4.800 20.745 1.00 96.44 81 GLU A O 1
ATOM 605 N N . ALA A 1 82 ? 5.149 -3.750 20.023 1.00 96.31 82 ALA A N 1
ATOM 606 C CA . ALA A 1 82 ? 5.287 -2.875 21.183 1.00 96.31 82 ALA A CA 1
ATOM 607 C C . ALA A 1 82 ? 4.372 -1.641 21.119 1.00 96.31 82 ALA A C 1
ATOM 609 O O . ALA A 1 82 ? 3.981 -1.123 22.166 1.00 96.31 82 ALA A O 1
ATOM 610 N N . ALA A 1 83 ? 4.025 -1.172 19.918 1.00 96.44 83 ALA A N 1
ATOM 611 C CA . ALA A 1 83 ? 3.184 0.004 19.738 1.00 96.44 83 ALA A CA 1
ATOM 612 C C . ALA A 1 83 ? 1.757 -0.227 20.290 1.00 96.44 83 ALA A C 1
ATOM 614 O O . ALA A 1 83 ? 1.177 -1.300 20.084 1.00 96.44 83 ALA A O 1
ATOM 615 N N . PRO A 1 84 ? 1.137 0.765 20.962 1.00 97.19 84 PRO A N 1
ATOM 616 C CA . PRO A 1 84 ? -0.235 0.692 21.468 1.00 97.19 84 PRO A CA 1
ATOM 617 C C . PRO A 1 84 ? -1.277 0.859 20.344 1.00 97.19 84 PRO A C 1
ATOM 619 O O . PRO A 1 84 ? -2.168 1.701 20.412 1.00 97.19 84 PRO A O 1
ATOM 622 N N . LEU A 1 85 ? -1.156 0.046 19.294 1.00 97.88 85 LEU A N 1
ATOM 623 C CA . LEU A 1 85 ? -2.105 -0.044 18.187 1.00 97.88 85 LEU A CA 1
ATOM 624 C C . LEU A 1 85 ? -3.319 -0.888 18.582 1.00 97.88 85 LEU A C 1
ATOM 626 O O . LEU A 1 85 ? -3.182 -1.851 19.348 1.00 97.88 85 LEU A O 1
ATOM 630 N N . LEU A 1 86 ? -4.474 -0.574 17.984 1.00 98.25 86 LEU A N 1
ATOM 631 C CA . LEU A 1 86 ? -5.633 -1.468 17.983 1.00 98.25 86 LEU A CA 1
ATOM 632 C C . LEU A 1 86 ? -5.247 -2.838 17.406 1.00 98.25 86 LEU A C 1
ATOM 634 O O . LEU A 1 86 ? -4.372 -2.936 16.542 1.00 98.25 86 LEU A O 1
ATOM 638 N N . GLU A 1 87 ? -5.910 -3.890 17.884 1.00 97.88 87 GLU A N 1
ATOM 639 C CA . GLU A 1 87 ? -5.593 -5.278 17.527 1.00 97.88 87 GLU A CA 1
ATOM 640 C C . GLU A 1 87 ? -5.666 -5.509 16.012 1.00 97.88 87 GLU A C 1
ATOM 642 O O . GLU A 1 87 ? -4.664 -5.897 15.415 1.00 97.88 87 GLU A O 1
ATOM 647 N N . GLY A 1 88 ? -6.776 -5.139 15.364 1.00 98.00 88 GLY A N 1
ATOM 648 C CA . GLY A 1 88 ? -6.936 -5.315 13.917 1.00 98.00 88 GLY A CA 1
ATOM 649 C C . GLY A 1 88 ? -5.948 -4.494 13.077 1.00 98.00 88 GLY A C 1
ATOM 650 O O . GLY A 1 88 ? -5.447 -4.978 12.062 1.00 98.00 88 GLY A O 1
ATOM 651 N N . VAL A 1 89 ? -5.563 -3.293 13.530 1.00 98.62 89 VAL A N 1
ATOM 652 C CA . VAL A 1 89 ? -4.508 -2.489 12.880 1.00 98.62 89 VAL A CA 1
ATOM 653 C C . VAL A 1 89 ? -3.160 -3.203 12.949 1.00 98.62 89 VAL A C 1
ATOM 655 O O . VAL A 1 89 ? -2.453 -3.300 11.945 1.00 98.62 89 VAL A O 1
ATOM 658 N N . ARG A 1 90 ? -2.806 -3.731 14.124 1.00 98.50 90 ARG A N 1
ATOM 659 C CA . ARG A 1 90 ? -1.556 -4.467 14.339 1.00 98.50 90 ARG A CA 1
ATOM 660 C C . ARG A 1 90 ? -1.508 -5.744 13.508 1.00 98.50 90 ARG A C 1
ATOM 662 O O . ARG A 1 90 ? -0.493 -6.004 12.868 1.00 98.50 90 ARG A O 1
ATOM 669 N N . GLU A 1 91 ? -2.586 -6.523 13.502 1.00 98.44 91 GLU A N 1
ATOM 670 C CA . GLU A 1 91 ? -2.683 -7.767 12.734 1.00 98.44 91 GLU A CA 1
ATOM 671 C C . GLU A 1 91 ? -2.497 -7.518 11.235 1.00 98.44 91 GLU A C 1
ATOM 673 O O . GLU A 1 91 ? -1.675 -8.179 10.598 1.00 98.44 91 GLU A O 1
ATOM 678 N N . ARG A 1 92 ? -3.183 -6.512 10.678 1.00 98.56 92 ARG A N 1
ATOM 679 C CA . ARG A 1 92 ? -3.053 -6.126 9.263 1.00 98.56 92 ARG A CA 1
ATOM 680 C C . ARG A 1 92 ? -1.646 -5.635 8.919 1.00 98.56 92 ARG A C 1
ATOM 682 O O . ARG A 1 92 ? -1.092 -6.027 7.887 1.00 98.56 92 ARG A O 1
ATOM 689 N N . ALA A 1 93 ? -1.042 -4.832 9.795 1.00 98.31 93 ALA A N 1
ATOM 690 C CA . ALA A 1 93 ? 0.313 -4.328 9.595 1.00 98.31 93 ALA A CA 1
ATOM 691 C C . ALA A 1 93 ? 1.347 -5.466 9.615 1.00 98.31 93 ALA A C 1
ATOM 693 O O . ALA A 1 93 ? 2.213 -5.536 8.742 1.00 98.31 93 ALA A O 1
ATOM 694 N N . LEU A 1 94 ? 1.228 -6.396 10.569 1.00 98.12 94 LEU A N 1
ATOM 695 C CA . LEU A 1 94 ? 2.092 -7.573 10.668 1.00 98.12 94 LEU A CA 1
ATOM 696 C C . LEU A 1 94 ? 1.914 -8.523 9.478 1.00 98.12 94 LEU A C 1
ATOM 698 O O . LEU A 1 94 ? 2.914 -9.011 8.953 1.00 98.12 94 LEU A O 1
ATOM 702 N N . ALA A 1 95 ? 0.680 -8.742 9.017 1.00 98.44 95 ALA A N 1
ATOM 703 C CA . ALA A 1 95 ? 0.405 -9.551 7.831 1.00 98.44 95 ALA A CA 1
ATOM 704 C C . ALA A 1 95 ? 1.055 -8.946 6.576 1.00 98.44 95 ALA A C 1
ATOM 706 O O . ALA A 1 95 ? 1.728 -9.648 5.821 1.00 98.44 95 ALA A O 1
ATOM 707 N N . THR A 1 96 ? 0.934 -7.628 6.393 1.00 98.44 96 THR A N 1
ATOM 708 C CA . THR A 1 96 ? 1.575 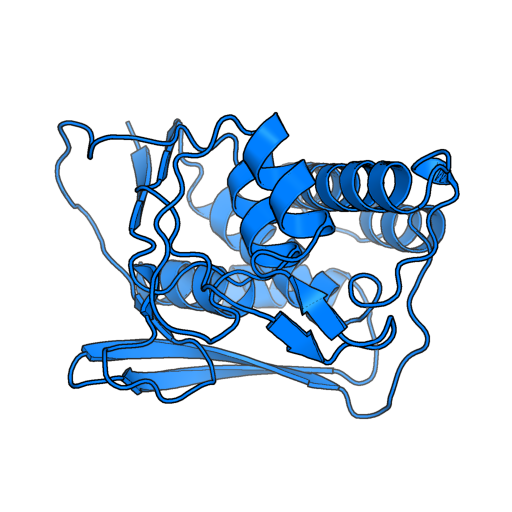-6.903 5.284 1.00 98.44 96 THR A CA 1
ATOM 709 C C . THR A 1 96 ? 3.099 -7.013 5.349 1.00 98.44 96 THR A C 1
ATOM 711 O O . THR A 1 96 ? 3.752 -7.330 4.352 1.00 98.44 96 THR A O 1
ATOM 714 N N . LEU A 1 97 ? 3.675 -6.814 6.538 1.00 96.69 97 LEU A N 1
ATOM 715 C CA . LEU A 1 97 ? 5.112 -6.943 6.769 1.00 96.69 97 LEU A CA 1
ATOM 716 C C . LEU A 1 97 ? 5.623 -8.360 6.470 1.00 96.69 97 LEU A C 1
ATOM 718 O O . LEU A 1 97 ? 6.709 -8.526 5.916 1.00 96.69 97 LEU A O 1
ATOM 722 N N . GLU A 1 98 ? 4.859 -9.387 6.837 1.00 97.12 98 GLU A N 1
ATOM 723 C CA . GLU A 1 98 ? 5.216 -10.777 6.571 1.00 97.12 98 GLU A CA 1
ATOM 724 C C . GLU A 1 98 ? 5.180 -11.106 5.073 1.00 97.12 98 GLU A C 1
ATOM 726 O O . GLU A 1 98 ? 6.099 -11.766 4.584 1.00 97.12 98 GLU A O 1
ATOM 731 N N . VAL A 1 99 ? 4.189 -10.605 4.325 1.00 98.00 99 VAL A N 1
ATOM 732 C CA . VAL A 1 99 ? 4.141 -10.745 2.858 1.00 98.00 99 VAL A CA 1
ATOM 733 C C . VAL A 1 99 ? 5.400 -10.158 2.214 1.00 98.00 99 VAL A C 1
ATOM 735 O O . VAL A 1 99 ? 6.048 -10.835 1.411 1.00 98.00 99 VAL A O 1
ATOM 738 N N . LEU A 1 100 ? 5.797 -8.947 2.619 1.00 96.06 100 LEU A N 1
ATOM 739 C CA . LEU A 1 100 ? 7.029 -8.303 2.151 1.00 96.06 100 LEU A CA 1
ATOM 740 C C . LEU A 1 100 ? 8.263 -9.140 2.489 1.00 96.06 100 LEU A C 1
ATOM 742 O O . LEU A 1 100 ? 9.067 -9.447 1.613 1.00 96.06 100 LEU A O 1
ATOM 746 N N . ALA A 1 101 ? 8.403 -9.552 3.751 1.00 95.38 101 ALA A N 1
ATOM 747 C CA . ALA A 1 101 ? 9.557 -10.320 4.204 1.00 95.38 101 ALA A CA 1
ATOM 748 C C . ALA A 1 101 ? 9.689 -11.659 3.470 1.00 95.38 101 ALA A C 1
ATOM 750 O O . ALA A 1 101 ? 10.797 -12.070 3.129 1.00 95.38 101 ALA A O 1
ATOM 751 N N . ARG A 1 102 ? 8.577 -12.352 3.205 1.00 96.69 102 ARG A N 1
ATOM 752 C CA . ARG A 1 102 ? 8.588 -13.625 2.472 1.00 96.69 102 ARG A CA 1
ATOM 753 C C . ARG A 1 102 ? 9.032 -13.444 1.025 1.00 96.69 102 ARG A C 1
ATOM 755 O O . ARG A 1 102 ? 9.843 -14.240 0.551 1.00 96.69 102 ARG A O 1
ATOM 762 N N . ALA A 1 103 ? 8.548 -12.403 0.353 1.00 96.00 103 ALA A N 1
ATOM 763 C CA . ALA A 1 103 ? 8.955 -12.085 -1.011 1.00 96.00 103 ALA A CA 1
ATOM 764 C C . ALA A 1 103 ?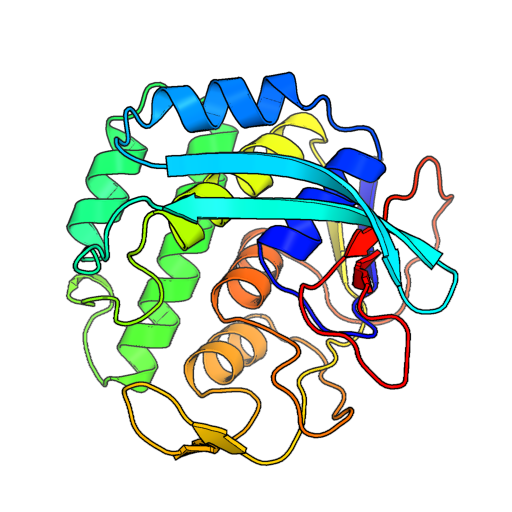 10.443 -11.715 -1.088 1.00 96.00 103 ALA A C 1
ATOM 766 O O . ALA A 1 103 ? 11.186 -12.299 -1.871 1.00 96.00 103 ALA A O 1
ATOM 767 N N . GLU A 1 104 ? 10.908 -10.833 -0.205 1.00 92.94 104 GLU A N 1
ATOM 768 C CA . GLU A 1 104 ? 12.320 -10.450 -0.101 1.00 92.94 104 GLU A CA 1
ATOM 769 C C . GLU A 1 104 ? 13.223 -11.648 0.222 1.00 92.94 104 GLU A C 1
ATOM 771 O O . GLU A 1 104 ? 14.243 -11.874 -0.431 1.00 92.94 104 GLU A O 1
ATOM 776 N N . GLY A 1 105 ? 12.825 -12.485 1.185 1.00 94.31 105 GLY A N 1
ATOM 777 C CA . GLY A 1 105 ? 13.544 -13.710 1.531 1.00 94.31 105 GLY A CA 1
ATOM 778 C C . GLY A 1 105 ? 13.653 -14.663 0.343 1.00 94.31 105 GLY A C 1
ATOM 779 O O . GLY A 1 105 ? 14.716 -15.235 0.099 1.00 94.31 105 GLY A O 1
ATOM 780 N N . ARG A 1 106 ? 12.590 -14.781 -0.460 1.00 95.31 106 ARG A N 1
ATOM 781 C CA . ARG A 1 106 ? 12.583 -15.597 -1.676 1.00 95.31 106 ARG A CA 1
ATOM 782 C C . ARG A 1 106 ? 13.526 -15.047 -2.746 1.00 95.31 106 ARG A C 1
ATOM 784 O O . ARG A 1 106 ? 14.342 -15.816 -3.253 1.00 95.31 106 ARG A O 1
ATOM 791 N N . VAL A 1 107 ? 13.460 -13.745 -3.031 1.00 93.88 107 VAL A N 1
ATOM 792 C CA . VAL A 1 107 ? 14.331 -13.059 -4.004 1.00 93.88 107 VAL A CA 1
ATOM 793 C C . VAL A 1 107 ? 15.805 -13.176 -3.608 1.00 93.88 107 VAL A C 1
ATOM 795 O O . VAL A 1 107 ? 16.662 -13.420 -4.456 1.00 93.88 107 VAL A O 1
ATOM 798 N N . HIS A 1 108 ? 16.108 -13.063 -2.315 1.00 90.62 108 HIS A N 1
ATOM 799 C CA . HIS A 1 108 ? 17.477 -13.096 -1.798 1.00 90.62 108 HIS A CA 1
ATOM 800 C C . HIS A 1 108 ? 17.968 -14.487 -1.363 1.00 90.62 108 HIS A C 1
ATOM 802 O O . HIS A 1 108 ? 19.118 -14.617 -0.935 1.00 90.62 108 HIS A O 1
ATOM 808 N N . GLY A 1 109 ? 17.135 -15.529 -1.459 1.00 92.56 109 GLY A N 1
ATOM 809 C CA . GLY A 1 109 ? 17.486 -16.897 -1.066 1.00 92.56 109 GLY A CA 1
ATOM 810 C C . GLY A 1 109 ? 17.769 -17.070 0.431 1.00 92.56 109 GLY A C 1
ATOM 811 O O . GLY A 1 109 ? 18.668 -17.825 0.802 1.00 92.56 109 GLY A O 1
ATOM 812 N N . ARG A 1 110 ? 17.038 -16.359 1.295 1.00 91.56 110 ARG A N 1
ATOM 813 C CA . ARG A 1 110 ? 17.199 -16.368 2.759 1.00 91.56 110 ARG A CA 1
ATOM 814 C C . ARG A 1 110 ? 15.884 -16.681 3.470 1.00 91.56 110 ARG A C 1
ATOM 816 O O . ARG A 1 110 ? 14.804 -16.515 2.907 1.00 91.56 110 ARG A O 1
ATOM 823 N N . ALA A 1 111 ? 15.978 -17.111 4.727 1.00 91.38 111 ALA A N 1
ATOM 824 C CA . ALA A 1 111 ? 14.812 -17.201 5.600 1.00 91.38 111 ALA A CA 1
ATOM 825 C C . ALA A 1 111 ? 14.219 -15.798 5.820 1.00 91.38 111 ALA A C 1
ATOM 827 O O . ALA A 1 111 ? 14.964 -14.833 6.016 1.00 91.38 111 ALA A O 1
ATOM 828 N N . PHE A 1 112 ? 12.889 -15.670 5.782 1.00 89.31 112 PHE A N 1
ATOM 829 C CA . PHE A 1 112 ? 12.232 -14.358 5.849 1.00 89.31 112 PHE A CA 1
ATOM 830 C C . PHE A 1 112 ? 12.466 -13.666 7.202 1.00 89.31 112 PHE A C 1
ATOM 832 O O . PHE A 1 112 ? 12.545 -12.443 7.287 1.00 89.31 112 PHE A O 1
ATOM 839 N N . GLU A 1 113 ? 12.675 -14.449 8.259 1.00 88.38 113 GLU A N 1
ATOM 840 C CA . GLU A 1 113 ? 12.985 -13.974 9.603 1.00 88.38 113 GLU A CA 1
ATOM 841 C C . GLU A 1 113 ? 14.367 -13.312 9.712 1.00 88.38 113 GLU A C 1
ATOM 843 O O . GLU A 1 113 ? 14.658 -12.678 10.730 1.00 88.38 113 GLU A O 1
ATOM 848 N N . GLU A 1 114 ? 15.223 -13.484 8.703 1.00 84.62 114 GLU A N 1
ATOM 849 C CA . GLU A 1 114 ? 16.581 -12.934 8.610 1.00 84.62 114 GLU A CA 1
ATOM 850 C C . GLU A 1 114 ? 16.689 -11.821 7.557 1.00 84.62 114 GLU A C 1
ATOM 852 O O . GLU A 1 114 ? 17.784 -11.329 7.274 1.00 84.62 114 GLU A O 1
ATOM 857 N N . VAL A 1 115 ? 15.566 -11.412 6.958 1.00 87.38 115 VAL A N 1
ATOM 858 C CA . VAL A 1 115 ? 15.555 -10.377 5.925 1.00 87.38 115 VAL A CA 1
ATOM 859 C C . VAL A 1 115 ? 15.949 -9.026 6.514 1.00 87.38 115 VAL A C 1
ATOM 861 O O . VAL A 1 115 ? 15.365 -8.519 7.480 1.00 87.38 115 VAL A O 1
ATOM 864 N N . HIS A 1 116 ? 16.948 -8.434 5.869 1.00 82.44 116 HIS A N 1
ATOM 86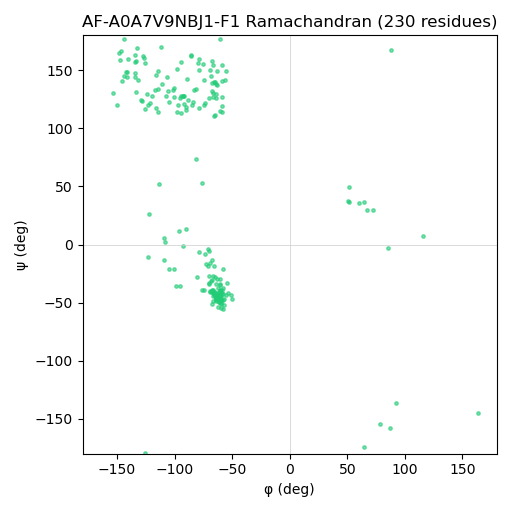5 C CA . HIS A 1 116 ? 17.253 -7.019 5.955 1.00 82.44 116 HIS A CA 1
ATOM 866 C C . HIS A 1 116 ? 16.541 -6.362 4.787 1.00 82.44 116 HIS A C 1
ATOM 868 O O . HIS A 1 116 ? 16.875 -6.640 3.638 1.00 82.44 116 HIS A O 1
ATOM 874 N N . PHE A 1 117 ? 15.540 -5.536 5.069 1.00 81.19 117 PHE A N 1
ATOM 875 C CA . PHE A 1 1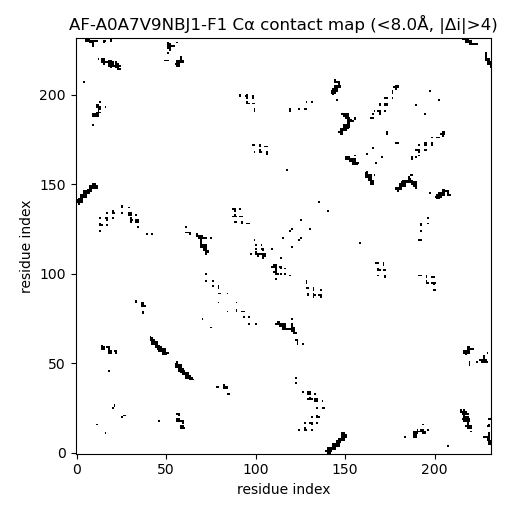17 ? 14.905 -4.794 3.996 1.00 81.19 117 PHE A CA 1
ATOM 876 C C . PHE A 1 117 ? 15.920 -3.818 3.412 1.00 81.19 117 PHE A C 1
ATOM 878 O O . PHE A 1 117 ? 16.676 -3.211 4.158 1.00 81.19 117 PHE A O 1
ATOM 885 N N . HIS A 1 118 ? 15.948 -3.659 2.096 1.00 69.88 118 HIS A N 1
ATOM 886 C CA . HIS A 1 118 ? 16.812 -2.664 1.460 1.00 69.88 118 HIS A CA 1
ATOM 887 C C . HIS A 1 118 ? 16.034 -1.393 1.109 1.00 69.88 118 HIS A C 1
ATOM 889 O O . HIS A 1 118 ? 16.547 -0.293 1.281 1.00 69.88 118 HIS A O 1
ATOM 895 N N . GLU A 1 119 ? 14.769 -1.544 0.711 1.00 65.62 119 GLU A N 1
ATOM 896 C CA . GLU A 1 119 ? 13.904 -0.433 0.279 1.00 65.62 119 GLU A CA 1
ATOM 897 C C . GLU A 1 119 ? 12.599 -0.349 1.103 1.00 65.62 119 GLU A C 1
ATOM 899 O O . GLU A 1 119 ? 11.901 0.655 1.063 1.00 65.62 119 GLU A O 1
ATOM 904 N N . ILE A 1 120 ? 12.305 -1.373 1.918 1.00 67.94 120 ILE A N 1
ATOM 905 C CA . ILE A 1 120 ? 11.003 -1.589 2.590 1.00 67.94 120 ILE A CA 1
ATOM 906 C C . ILE A 1 120 ? 11.057 -1.350 4.118 1.00 67.94 120 ILE A C 1
ATOM 908 O O . ILE A 1 120 ? 10.038 -1.250 4.789 1.00 67.94 120 ILE A O 1
ATOM 912 N N . GLY A 1 121 ? 12.249 -1.248 4.713 1.00 62.25 121 GLY A N 1
ATOM 913 C CA . GLY A 1 121 ? 12.436 -1.112 6.170 1.00 62.25 121 GLY A CA 1
ATOM 914 C C . GLY A 1 121 ? 12.458 0.334 6.669 1.00 62.25 121 GLY A C 1
ATOM 915 O O . GLY A 1 121 ? 12.941 0.594 7.777 1.00 62.25 121 GLY A O 1
ATOM 916 N N . THR A 1 122 ? 12.040 1.273 5.827 1.00 81.75 122 THR A N 1
ATOM 917 C CA . THR A 1 122 ? 12.095 2.717 6.062 1.00 81.75 122 THR A CA 1
ATOM 918 C C . THR A 1 122 ? 10.860 3.195 6.825 1.00 81.75 122 THR A C 1
ATOM 920 O O . THR A 1 122 ? 9.837 2.511 6.881 1.00 81.75 122 THR A O 1
ATOM 923 N N . THR A 1 123 ? 10.940 4.384 7.428 1.00 85.62 123 THR A N 1
ATOM 924 C CA . THR A 1 123 ? 9.760 5.014 8.046 1.00 85.62 123 THR A CA 1
ATOM 925 C C . THR A 1 123 ? 8.638 5.274 7.033 1.00 85.62 123 THR A C 1
ATOM 927 O O . THR A 1 123 ? 7.476 5.169 7.397 1.00 85.62 123 THR A O 1
ATOM 930 N N . ASP A 1 124 ? 8.964 5.514 5.761 1.00 88.25 124 ASP A N 1
ATOM 931 C CA . ASP A 1 124 ? 7.996 5.686 4.667 1.00 88.25 124 ASP A CA 1
ATOM 932 C C . ASP A 1 124 ? 7.088 4.456 4.517 1.00 88.25 124 ASP A C 1
ATOM 934 O O . ASP A 1 124 ? 5.877 4.537 4.717 1.00 88.25 124 ASP A O 1
ATOM 938 N N . ALA A 1 125 ? 7.691 3.276 4.341 1.00 89.69 125 ALA A N 1
ATOM 939 C CA . ALA A 1 125 ? 6.949 2.023 4.268 1.00 89.69 125 ALA A CA 1
ATOM 940 C C . ALA A 1 125 ? 6.157 1.726 5.555 1.00 89.69 125 ALA A C 1
ATOM 942 O O . ALA A 1 125 ? 5.064 1.170 5.496 1.00 89.69 125 ALA A O 1
ATOM 943 N N . MET A 1 126 ? 6.672 2.109 6.729 1.00 92.19 126 MET A N 1
ATOM 944 C CA . MET A 1 126 ? 5.939 1.957 7.991 1.00 92.19 126 MET A CA 1
ATOM 945 C C . MET A 1 126 ? 4.698 2.840 8.064 1.00 92.19 126 MET A C 1
ATOM 947 O O . MET A 1 126 ? 3.654 2.380 8.530 1.00 92.19 126 MET A O 1
ATOM 951 N N . VAL A 1 127 ? 4.805 4.086 7.602 1.00 93.75 127 VAL A N 1
ATOM 952 C CA . VAL A 1 127 ? 3.676 5.013 7.544 1.00 93.75 127 VAL A CA 1
ATOM 953 C C . VAL A 1 127 ? 2.612 4.492 6.582 1.00 93.75 127 VAL A C 1
ATOM 955 O O . VAL A 1 127 ? 1.438 4.465 6.945 1.00 93.75 127 VAL A O 1
ATOM 958 N N . ASP A 1 128 ? 3.016 3.983 5.421 1.00 95.00 128 ASP A N 1
ATOM 959 C CA . ASP A 1 128 ? 2.108 3.347 4.467 1.00 95.00 128 ASP A CA 1
ATOM 960 C C . ASP A 1 128 ? 1.396 2.129 5.073 1.00 95.00 128 ASP A C 1
ATOM 962 O O . ASP A 1 128 ? 0.166 2.061 5.092 1.00 95.00 128 ASP A O 1
ATOM 966 N N . ILE A 1 129 ? 2.158 1.172 5.612 1.00 97.19 129 ILE A N 1
ATOM 967 C CA . ILE A 1 129 ? 1.618 -0.085 6.145 1.00 97.19 129 ILE A CA 1
ATOM 968 C C . ILE A 1 129 ? 0.654 0.186 7.300 1.00 97.19 129 ILE A C 1
ATOM 970 O O . ILE A 1 129 ? -0.460 -0.342 7.313 1.00 97.19 129 ILE A O 1
ATOM 974 N N . VAL A 1 130 ? 1.056 1.002 8.276 1.00 98.19 130 VAL A N 1
ATOM 975 C CA . VAL A 1 130 ? 0.241 1.265 9.469 1.00 98.19 130 VAL A CA 1
ATOM 976 C C . VAL A 1 130 ? -0.922 2.193 9.142 1.00 98.19 130 VAL A C 1
ATOM 978 O O . VAL A 1 130 ? -2.034 1.951 9.609 1.00 98.19 130 VAL A O 1
ATOM 981 N N . GLY A 1 131 ? -0.706 3.206 8.302 1.00 98.25 131 GLY A N 1
ATOM 982 C CA . GLY A 1 131 ? -1.754 4.129 7.882 1.00 98.25 131 GLY A CA 1
ATOM 983 C C . GLY A 1 131 ? -2.862 3.424 7.104 1.00 98.25 131 GLY A C 1
ATOM 984 O O . GLY A 1 131 ? -4.041 3.590 7.423 1.00 98.25 131 GLY A O 1
ATOM 985 N N . VAL A 1 132 ? -2.503 2.570 6.141 1.00 98.69 132 VAL A N 1
ATOM 986 C CA . VAL A 1 132 ? -3.488 1.768 5.406 1.00 98.69 132 VAL A CA 1
ATOM 987 C C . VAL A 1 132 ? -4.141 0.724 6.308 1.00 98.69 132 VAL A C 1
ATOM 989 O O . VAL A 1 132 ? -5.354 0.542 6.237 1.00 98.69 132 VAL A O 1
ATOM 992 N N . SER A 1 133 ? -3.388 0.082 7.205 1.00 98.75 133 SER A N 1
ATOM 993 C CA . SER A 1 133 ? -3.961 -0.869 8.168 1.00 98.75 133 SER A CA 1
ATOM 994 C C . SER A 1 133 ? -5.016 -0.214 9.061 1.00 98.75 133 SER A C 1
ATOM 996 O O . SER A 1 133 ? -6.075 -0.801 9.268 1.00 98.75 133 SER A O 1
ATOM 998 N N . ALA A 1 134 ? -4.772 1.015 9.526 1.00 98.75 134 ALA A N 1
ATOM 999 C CA . ALA A 1 134 ? -5.732 1.806 10.295 1.00 98.75 134 ALA A CA 1
ATOM 1000 C C . ALA A 1 134 ? -6.989 2.146 9.486 1.00 98.75 134 ALA A C 1
ATOM 1002 O O . ALA A 1 134 ? -8.109 2.017 9.981 1.00 98.75 134 ALA A O 1
ATOM 1003 N N . ALA A 1 135 ? -6.812 2.536 8.224 1.00 98.56 135 ALA A N 1
ATOM 1004 C CA . ALA A 1 135 ? -7.923 2.842 7.336 1.00 98.56 135 ALA A CA 1
ATOM 1005 C C . ALA A 1 135 ? -8.784 1.604 7.019 1.00 98.56 135 ALA A C 1
ATOM 1007 O O . ALA A 1 135 ? -10.011 1.676 7.067 1.00 98.56 135 ALA A O 1
ATOM 1008 N N . LEU A 1 136 ? -8.156 0.456 6.750 1.00 98.38 136 LEU A N 1
ATOM 1009 C CA . LEU A 1 136 ? -8.852 -0.808 6.496 1.00 98.38 136 LEU A CA 1
ATOM 1010 C C . LEU A 1 136 ? -9.558 -1.345 7.743 1.00 98.38 136 LEU A C 1
ATOM 1012 O O . LEU A 1 136 ? -10.672 -1.851 7.633 1.00 98.38 136 LEU A O 1
ATOM 1016 N N . ASP A 1 137 ? -8.935 -1.230 8.917 1.00 98.38 137 ASP A N 1
ATOM 1017 C CA . ASP A 1 137 ? -9.552 -1.614 10.189 1.00 98.38 137 ASP A CA 1
ATOM 1018 C C . ASP A 1 137 ? -10.814 -0.789 10.468 1.00 98.38 137 ASP A C 1
ATOM 1020 O O . ASP A 1 137 ? -11.864 -1.343 10.784 1.00 98.38 137 ASP A O 1
ATOM 1024 N N . HIS A 1 138 ? -10.747 0.524 10.234 1.00 97.94 138 HIS A N 1
ATOM 1025 C CA . HIS A 1 138 ? -11.889 1.420 10.394 1.00 97.94 138 HIS A CA 1
ATOM 1026 C C . HIS A 1 138 ? -13.035 1.132 9.419 1.00 97.94 138 HIS A C 1
ATOM 1028 O O . HIS A 1 138 ? -14.198 1.160 9.819 1.00 97.94 138 HIS A O 1
ATOM 1034 N N . LEU A 1 139 ? -12.726 0.857 8.147 1.00 96.50 139 LEU A N 1
ATOM 1035 C CA . LEU A 1 139 ? -13.748 0.496 7.160 1.00 96.50 139 LEU A CA 1
ATOM 1036 C C . LEU A 1 139 ? -14.371 -0.876 7.438 1.00 96.50 139 LEU A C 1
ATOM 1038 O O . LEU A 1 139 ? -15.532 -1.096 7.090 1.00 96.50 139 LEU A O 1
ATOM 1042 N N . GLY A 1 140 ? -13.600 -1.800 8.019 1.00 96.25 140 GLY A N 1
ATOM 1043 C CA . GLY A 1 140 ? -14.027 -3.167 8.304 1.00 96.25 140 GLY A CA 1
ATOM 1044 C C . GLY A 1 140 ? -14.636 -3.893 7.095 1.00 96.25 140 GLY A C 1
ATOM 1045 O O . GLY A 1 140 ? -15.737 -4.437 7.232 1.00 96.25 140 GLY A O 1
ATOM 1046 N N . PRO A 1 141 ? -13.994 -3.893 5.904 1.00 96.12 141 PRO A N 1
ATOM 1047 C CA . PRO A 1 141 ? -14.547 -4.578 4.744 1.00 96.12 141 PRO A CA 1
ATOM 1048 C C . PRO A 1 141 ? -14.623 -6.084 5.009 1.00 96.12 141 PRO A C 1
ATOM 1050 O O . PRO A 1 141 ? -13.698 -6.672 5.573 1.00 96.12 141 PRO A O 1
ATOM 1053 N N . LEU A 1 142 ? -15.729 -6.701 4.591 1.00 94.31 142 LEU A N 1
ATOM 1054 C CA . LEU A 1 142 ? -15.910 -8.151 4.679 1.00 94.31 142 LEU A CA 1
ATOM 1055 C C . LEU A 1 142 ? -15.106 -8.869 3.598 1.00 94.31 142 LEU A C 1
ATOM 1057 O O . LEU A 1 142 ? -14.495 -9.892 3.879 1.00 94.31 142 LEU A O 1
ATOM 1061 N N . ASP A 1 143 ? -15.074 -8.287 2.401 1.00 95.81 143 ASP A N 1
ATOM 1062 C CA . ASP A 1 143 ? -14.319 -8.791 1.263 1.00 95.81 143 ASP A CA 1
ATOM 1063 C C . ASP A 1 143 ? -13.566 -7.644 0.585 1.00 95.81 143 ASP A C 1
ATOM 1065 O O . ASP A 1 143 ? -14.067 -6.514 0.486 1.00 95.81 143 ASP A O 1
ATOM 1069 N N . VAL A 1 144 ? -12.371 -7.957 0.089 1.00 97.75 144 VAL A N 1
ATOM 1070 C CA . VAL A 1 144 ? -11.536 -7.046 -0.693 1.00 97.75 144 VAL A CA 1
ATOM 1071 C C . VAL A 1 144 ? -11.366 -7.625 -2.092 1.00 97.75 144 VAL A C 1
ATOM 1073 O O . VAL A 1 144 ? -11.058 -8.803 -2.266 1.00 97.75 144 VAL A O 1
ATOM 1076 N N . PHE A 1 145 ? -11.554 -6.789 -3.103 1.00 98.12 145 PHE A N 1
ATOM 1077 C CA . PHE A 1 145 ? -11.360 -7.126 -4.507 1.00 98.12 145 PHE A CA 1
ATOM 1078 C C . PHE A 1 145 ? -10.404 -6.131 -5.148 1.00 98.12 145 PHE A C 1
ATOM 1080 O O . PHE A 1 145 ? -10.277 -4.990 -4.701 1.00 98.12 145 PHE A O 1
ATOM 1087 N N . SER A 1 146 ? -9.756 -6.550 -6.226 1.00 98.19 146 SER A N 1
ATOM 1088 C CA . SER A 1 146 ? -8.946 -5.656 -7.041 1.00 98.19 146 SER A CA 1
ATOM 1089 C C . SER A 1 146 ? -9.074 -5.997 -8.522 1.00 98.19 146 SER A C 1
ATOM 1091 O O . SER A 1 146 ? -9.261 -7.160 -8.894 1.00 98.19 146 SER A O 1
ATOM 1093 N N . SER A 1 147 ? -8.975 -4.974 -9.371 1.00 97.88 147 SER A N 1
ATOM 1094 C CA . SER A 1 147 ? -8.798 -5.160 -10.810 1.00 97.88 147 SER A CA 1
ATOM 1095 C C . SER A 1 147 ? -7.500 -5.923 -11.109 1.00 97.88 147 SER A C 1
ATOM 1097 O O . SER A 1 147 ? -6.672 -6.179 -10.235 1.00 97.88 147 SER A O 1
ATOM 1099 N N . ALA A 1 148 ? -7.244 -6.213 -12.385 1.00 97.06 148 ALA A N 1
ATOM 1100 C CA . ALA A 1 148 ? -5.877 -6.525 -12.785 1.00 97.06 148 ALA A CA 1
ATOM 1101 C C . ALA A 1 148 ? -4.945 -5.337 -12.461 1.00 97.06 148 ALA A C 1
ATOM 1103 O O . ALA A 1 148 ? -5.330 -4.177 -12.63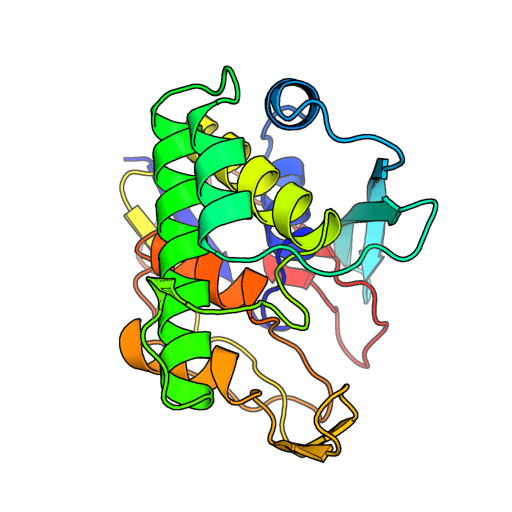6 1.00 97.06 148 ALA A O 1
ATOM 1104 N N . ILE A 1 149 ? -3.732 -5.623 -11.986 1.00 97.56 149 ILE A N 1
ATOM 1105 C CA . ILE A 1 149 ? -2.769 -4.606 -11.552 1.00 97.56 149 ILE A CA 1
ATOM 1106 C C . ILE A 1 149 ? -1.921 -4.170 -12.743 1.00 97.56 149 ILE A C 1
ATOM 1108 O O . ILE A 1 149 ? -1.256 -4.993 -13.379 1.00 97.56 149 ILE A O 1
ATOM 1112 N N . ALA A 1 150 ? -1.900 -2.867 -13.028 1.00 97.44 150 ALA A N 1
ATOM 1113 C CA . ALA A 1 150 ? -0.947 -2.306 -13.977 1.00 97.44 150 ALA A CA 1
ATOM 1114 C C . ALA A 1 150 ? 0.463 -2.255 -13.357 1.00 97.44 150 ALA A C 1
ATOM 1116 O O . ALA A 1 150 ? 0.651 -1.623 -12.320 1.00 97.44 150 ALA A O 1
ATOM 1117 N N . THR A 1 151 ? 1.456 -2.904 -13.974 1.00 96.06 151 THR A N 1
ATOM 1118 C CA . THR A 1 151 ? 2.784 -3.089 -13.345 1.00 96.06 151 THR A CA 1
ATOM 1119 C C . THR A 1 151 ? 3.905 -2.210 -13.892 1.00 96.06 151 THR A C 1
ATOM 1121 O O . THR A 1 151 ? 4.915 -2.025 -13.217 1.00 96.06 151 THR A O 1
ATOM 1124 N N . GLY A 1 152 ? 3.761 -1.694 -15.112 1.00 94.88 152 GLY A N 1
ATOM 1125 C CA . GLY A 1 152 ? 4.910 -1.249 -15.907 1.00 94.88 152 GLY A CA 1
ATOM 1126 C C . GLY A 1 152 ? 5.516 -2.378 -16.742 1.00 94.88 152 GLY A C 1
ATOM 1127 O O . GLY A 1 152 ? 5.176 -3.551 -16.563 1.00 94.88 152 GLY A O 1
ATOM 1128 N N . THR A 1 153 ? 6.393 -2.017 -17.677 1.00 95.88 153 THR A N 1
ATOM 1129 C CA . THR A 1 153 ? 7.177 -2.935 -18.522 1.00 95.88 153 THR A CA 1
ATOM 1130 C C . THR A 1 153 ? 8.602 -2.403 -18.691 1.00 95.88 153 THR A C 1
ATOM 1132 O O . THR A 1 153 ? 8.836 -1.215 -18.507 1.00 95.88 153 THR A O 1
ATOM 1135 N N . GLY A 1 154 ? 9.568 -3.249 -19.054 1.00 95.75 154 GLY A N 1
ATOM 1136 C CA . GLY A 1 154 ? 10.960 -2.820 -19.239 1.00 95.75 154 GLY A CA 1
ATOM 1137 C C . GLY A 1 154 ? 11.794 -2.980 -17.971 1.00 95.75 154 GLY A C 1
ATOM 1138 O O . GLY A 1 154 ? 11.720 -4.031 -17.335 1.00 95.75 154 GLY A O 1
ATOM 1139 N N . THR A 1 155 ? 12.613 -1.980 -17.636 1.00 96.75 155 THR A N 1
ATOM 1140 C CA . THR A 1 155 ? 13.546 -2.020 -16.500 1.00 96.75 155 THR A CA 1
ATOM 1141 C C . THR A 1 155 ? 13.505 -0.740 -15.666 1.00 96.75 155 THR A C 1
ATOM 1143 O O . THR A 1 155 ? 13.129 0.324 -16.151 1.00 96.75 155 THR A O 1
ATOM 1146 N N . VAL A 1 156 ? 13.923 -0.844 -14.404 1.00 94.69 156 VAL A N 1
ATOM 1147 C CA . VAL A 1 156 ? 14.089 0.276 -13.473 1.00 94.69 156 VAL A CA 1
ATOM 1148 C C . VAL A 1 156 ? 15.449 0.190 -12.782 1.00 94.69 156 VAL A C 1
ATOM 1150 O O . VAL A 1 156 ? 15.919 -0.896 -12.442 1.00 94.69 156 VAL A O 1
ATOM 1153 N N . THR A 1 157 ? 16.096 1.336 -12.574 1.00 92.75 157 THR A N 1
ATOM 1154 C CA . THR A 1 157 ? 17.362 1.418 -11.834 1.00 92.75 157 THR A CA 1
ATOM 1155 C C . THR A 1 157 ? 17.091 1.482 -10.337 1.00 92.75 157 THR A C 1
ATOM 1157 O O . THR A 1 157 ? 16.427 2.401 -9.865 1.00 92.75 157 THR A O 1
ATOM 1160 N N . THR A 1 158 ? 17.654 0.537 -9.591 1.00 88.31 158 THR A N 1
ATOM 1161 C CA . THR A 1 158 ? 17.504 0.410 -8.135 1.00 88.31 158 THR A CA 1
ATOM 1162 C C . THR A 1 158 ? 18.865 0.364 -7.442 1.00 88.31 158 THR A C 1
ATOM 1164 O O . THR A 1 158 ? 19.920 0.375 -8.085 1.00 88.31 158 THR A O 1
ATOM 1167 N N . SER A 1 159 ? 18.851 0.235 -6.114 1.00 82.12 159 SER A N 1
ATOM 1168 C CA . SER A 1 159 ? 20.046 -0.079 -5.320 1.00 82.12 159 SER A CA 1
ATOM 1169 C C . SER A 1 159 ? 20.728 -1.402 -5.725 1.00 82.12 159 SER A C 1
ATOM 1171 O O . SER A 1 159 ? 21.926 -1.574 -5.500 1.00 82.12 159 SER A O 1
ATOM 1173 N N . HIS A 1 160 ? 19.992 -2.303 -6.383 1.00 84.06 160 HIS A N 1
ATOM 1174 C CA . HIS A 1 160 ? 20.466 -3.593 -6.892 1.00 84.06 160 HIS A CA 1
ATOM 1175 C C . HIS A 1 160 ? 20.860 -3.545 -8.379 1.00 84.06 160 HIS A C 1
ATOM 1177 O O . HIS A 1 160 ? 21.085 -4.586 -8.994 1.00 84.06 160 HIS A O 1
ATOM 1183 N N . GLY A 1 161 ? 20.957 -2.345 -8.960 1.00 91.06 161 GLY A N 1
ATOM 1184 C CA . GLY A 1 161 ? 21.187 -2.142 -10.388 1.00 91.06 161 GLY A CA 1
ATOM 1185 C C . GLY A 1 161 ? 19.887 -2.130 -11.190 1.00 91.06 161 GLY A C 1
ATOM 1186 O O . GLY A 1 161 ? 18.815 -1.833 -10.658 1.00 91.06 161 GLY A O 1
ATOM 1187 N N . GLU A 1 162 ? 19.986 -2.409 -12.488 1.00 95.88 162 GLU A N 1
ATOM 1188 C CA . GLU A 1 162 ? 18.818 -2.489 -13.366 1.00 95.88 162 GLU A CA 1
ATOM 1189 C C . GLU A 1 162 ? 18.036 -3.780 -13.112 1.00 95.88 162 GLU A C 1
ATOM 1191 O O . GLU A 1 162 ? 18.559 -4.884 -13.278 1.00 95.88 162 GLU A O 1
ATOM 1196 N N . LEU A 1 163 ? 16.769 -3.634 -12.730 1.00 95.00 163 LEU A N 1
ATOM 1197 C CA . LEU A 1 163 ? 15.839 -4.735 -12.493 1.00 95.00 163 LEU A CA 1
ATOM 1198 C C . LEU A 1 163 ? 14.703 -4.709 -13.520 1.00 95.00 163 LEU A C 1
ATOM 1200 O O . LEU A 1 163 ? 14.326 -3.625 -13.967 1.00 95.00 163 LEU A O 1
ATOM 1204 N N . PRO A 1 164 ? 14.132 -5.866 -13.901 1.00 96.44 164 PRO A N 1
ATOM 1205 C CA . PRO A 1 164 ? 12.949 -5.904 -14.755 1.00 96.44 164 PRO A CA 1
ATOM 1206 C C . PRO A 1 164 ? 11.725 -5.331 -14.029 1.00 96.44 164 PRO A C 1
ATOM 1208 O O . PRO A 1 164 ? 11.651 -5.384 -12.805 1.00 96.44 164 PRO A O 1
ATOM 1211 N N . LEU A 1 165 ? 10.754 -4.827 -14.790 1.00 97.00 165 LEU A N 1
ATOM 1212 C CA . LEU A 1 165 ? 9.427 -4.471 -14.293 1.00 97.00 165 LEU A CA 1
ATOM 1213 C C . LEU A 1 165 ? 8.393 -5.563 -14.631 1.00 97.00 165 LEU A C 1
ATOM 1215 O O . LEU A 1 165 ? 8.343 -5.995 -15.788 1.00 97.00 165 LEU A O 1
ATOM 1219 N N . PRO A 1 166 ? 7.531 -5.962 -13.672 1.00 96.88 166 PRO A N 1
ATOM 1220 C CA . PRO A 1 166 ? 7.581 -5.602 -12.247 1.00 96.88 166 PRO A CA 1
ATOM 1221 C C . PRO A 1 166 ? 8.855 -6.112 -11.556 1.00 96.88 166 PRO A C 1
ATOM 1223 O O . PRO A 1 166 ? 9.384 -7.161 -11.921 1.00 96.88 166 PRO A O 1
ATOM 1226 N N . VAL A 1 167 ? 9.326 -5.383 -10.536 1.00 95.81 167 VAL A N 1
ATOM 1227 C CA . VAL A 1 167 ? 10.525 -5.777 -9.777 1.00 95.81 167 VAL A CA 1
ATOM 1228 C C . VAL A 1 167 ? 10.349 -7.165 -9.134 1.00 95.81 167 VAL A C 1
ATOM 1230 O O . VAL A 1 167 ? 9.214 -7.579 -8.869 1.00 95.81 167 VAL A O 1
ATOM 1233 N N . PRO A 1 168 ? 11.436 -7.917 -8.861 1.00 95.56 168 PRO A N 1
ATOM 1234 C CA . PRO A 1 168 ? 11.342 -9.299 -8.383 1.00 95.56 168 PRO A CA 1
ATOM 1235 C C . PRO A 1 168 ? 10.464 -9.484 -7.137 1.00 95.56 168 PRO A C 1
ATOM 1237 O O . PRO A 1 168 ? 9.650 -10.403 -7.105 1.00 95.56 168 PRO A O 1
ATOM 1240 N N . ALA A 1 169 ? 10.554 -8.585 -6.151 1.00 95.25 169 ALA A N 1
ATOM 1241 C CA . ALA A 1 169 ? 9.727 -8.657 -4.944 1.00 95.25 169 ALA A CA 1
ATOM 1242 C C . ALA A 1 169 ? 8.229 -8.497 -5.256 1.00 95.25 169 ALA A C 1
ATOM 1244 O O . ALA A 1 169 ? 7.413 -9.278 -4.775 1.00 95.25 169 ALA A O 1
ATOM 1245 N N . VAL A 1 170 ? 7.861 -7.545 -6.122 1.00 97.31 170 VAL A N 1
ATOM 1246 C CA . VAL A 1 170 ? 6.477 -7.390 -6.604 1.00 97.31 170 VAL A CA 1
ATOM 1247 C C . VAL A 1 170 ? 6.018 -8.655 -7.324 1.00 97.31 170 VAL A C 1
ATOM 1249 O O . VAL A 1 170 ? 4.906 -9.121 -7.084 1.00 97.31 170 VAL A O 1
ATOM 1252 N N . THR A 1 171 ? 6.864 -9.222 -8.187 1.00 97.88 171 THR A N 1
ATOM 1253 C CA . THR A 1 171 ? 6.542 -10.452 -8.926 1.00 97.88 171 THR A CA 1
ATOM 1254 C C . THR A 1 171 ? 6.215 -11.597 -7.968 1.00 97.88 171 THR A C 1
ATOM 1256 O O . THR A 1 171 ? 5.173 -12.231 -8.116 1.00 97.88 171 THR A O 1
ATOM 1259 N N . GLU A 1 172 ? 7.047 -11.817 -6.947 1.00 98.06 172 GLU A N 1
ATOM 1260 C CA . GLU A 1 172 ? 6.824 -12.849 -5.927 1.00 98.06 172 GLU A CA 1
ATOM 1261 C C . GLU A 1 172 ? 5.533 -12.611 -5.127 1.00 98.06 172 GLU A C 1
ATOM 1263 O O . GLU A 1 172 ? 4.758 -13.543 -4.906 1.00 98.06 172 GLU A O 1
ATOM 1268 N N . ILE A 1 173 ? 5.259 -11.369 -4.712 1.00 98.56 173 ILE A N 1
ATOM 1269 C CA . ILE A 1 173 ? 4.039 -11.031 -3.960 1.00 98.56 173 ILE A CA 1
ATOM 1270 C C . ILE A 1 173 ? 2.796 -11.322 -4.801 1.00 98.56 173 ILE A C 1
ATOM 1272 O O . ILE A 1 173 ? 1.900 -12.047 -4.367 1.00 98.56 173 ILE A O 1
ATOM 1276 N N . LEU A 1 174 ? 2.749 -10.773 -6.015 1.00 98.06 174 LEU A N 1
ATOM 1277 C CA . LEU A 1 174 ? 1.575 -10.849 -6.877 1.00 98.06 174 LEU A CA 1
ATOM 1278 C C . LEU A 1 174 ? 1.337 -12.265 -7.408 1.00 98.06 174 LEU A C 1
ATOM 1280 O O . LEU A 1 174 ? 0.185 -12.681 -7.525 1.00 98.06 174 LEU A O 1
ATOM 1284 N N . GLN A 1 175 ? 2.400 -13.038 -7.652 1.00 98.00 175 GLN A N 1
ATOM 1285 C CA . GLN A 1 175 ? 2.287 -14.458 -7.981 1.00 98.00 175 GLN A CA 1
ATOM 1286 C C . GLN A 1 175 ? 1.634 -15.243 -6.838 1.00 98.00 175 GLN A C 1
ATOM 1288 O O . GLN A 1 175 ? 0.696 -16.003 -7.078 1.00 98.00 175 GLN A O 1
ATOM 1293 N N . ASN A 1 176 ? 2.108 -15.064 -5.602 1.00 98.06 176 ASN A N 1
ATOM 1294 C CA . ASN A 1 176 ? 1.566 -15.782 -4.445 1.00 98.06 176 ASN A CA 1
ATOM 1295 C C . ASN A 1 176 ? 0.127 -15.362 -4.118 1.00 98.06 176 ASN A C 1
ATOM 1297 O O . ASN A 1 176 ? -0.657 -16.183 -3.647 1.00 98.06 176 ASN A O 1
ATOM 1301 N N . ALA A 1 177 ? -0.231 -14.111 -4.409 1.00 98.00 177 ALA A N 1
ATOM 1302 C CA . ALA A 1 177 ? -1.586 -13.597 -4.253 1.00 98.00 177 ALA A CA 1
ATOM 1303 C C . ALA A 1 177 ? -2.540 -14.014 -5.395 1.00 98.00 177 ALA A C 1
ATOM 1305 O O . ALA A 1 177 ? -3.735 -13.738 -5.324 1.00 98.00 177 ALA A O 1
ATOM 1306 N N . GLY A 1 178 ? -2.039 -14.664 -6.455 1.00 97.50 178 GLY A N 1
ATOM 1307 C CA . GLY A 1 178 ? -2.845 -15.045 -7.619 1.00 97.50 178 GLY A CA 1
ATOM 1308 C C . GLY A 1 178 ? -3.340 -13.846 -8.436 1.00 97.50 178 GLY A C 1
ATOM 1309 O O . GLY A 1 178 ? -4.416 -13.907 -9.031 1.00 97.50 178 GLY A O 1
ATOM 1310 N N . ALA A 1 179 ? -2.587 -12.745 -8.446 1.00 97.50 179 ALA A N 1
ATOM 1311 C CA . ALA A 1 179 ? -3.012 -11.509 -9.084 1.00 97.50 179 ALA A CA 1
ATOM 1312 C C . ALA A 1 179 ? -2.932 -11.569 -10.615 1.00 97.50 179 ALA A C 1
ATOM 1314 O O . ALA A 1 179 ? -1.978 -12.084 -11.201 1.00 97.50 179 ALA A O 1
ATOM 1315 N N . SER A 1 180 ? -3.925 -10.969 -11.275 1.00 94.81 180 SER A N 1
ATOM 1316 C CA . SER A 1 180 ? -3.878 -10.703 -12.716 1.00 94.81 180 SER A CA 1
ATOM 1317 C C . SER A 1 180 ? -3.072 -9.435 -12.989 1.00 94.81 180 SER A C 1
ATOM 1319 O O . SER A 1 180 ? -3.296 -8.416 -12.337 1.00 94.81 180 SER A O 1
ATOM 1321 N N . LEU A 1 181 ? -2.162 -9.474 -13.965 1.00 95.50 181 LEU A N 1
ATOM 1322 C CA . LEU A 1 181 ? -1.259 -8.363 -14.287 1.00 95.50 181 LEU A CA 1
ATOM 1323 C C . LEU A 1 181 ? -1.523 -7.812 -15.687 1.00 95.50 181 LEU A C 1
ATOM 1325 O O . LEU A 1 181 ? -1.823 -8.563 -16.616 1.00 95.50 181 LEU A O 1
ATOM 1329 N N . VAL A 1 182 ? -1.341 -6.503 -15.853 1.00 95.81 182 VAL A N 1
ATOM 1330 C CA . VAL A 1 182 ? -1.378 -5.829 -17.155 1.00 95.81 182 VAL A CA 1
ATOM 1331 C C . VAL A 1 182 ? -0.119 -4.982 -17.322 1.00 95.81 182 VAL A C 1
ATOM 1333 O O . VAL A 1 182 ? 0.166 -4.087 -16.528 1.00 95.81 182 VAL A O 1
ATOM 1336 N N . GLY A 1 183 ? 0.632 -5.230 -18.395 1.00 95.88 183 GLY A N 1
ATOM 1337 C CA . GLY A 1 183 ? 1.750 -4.370 -18.775 1.00 95.88 183 GLY A CA 1
ATOM 1338 C C . GLY A 1 183 ? 1.242 -3.022 -19.286 1.00 95.88 183 GLY A C 1
ATOM 1339 O O . GLY A 1 183 ? 0.423 -2.974 -20.205 1.00 95.88 183 GLY A O 1
ATOM 1340 N N . LYS A 1 184 ? 1.720 -1.918 -18.704 1.00 96.12 184 LYS A N 1
ATOM 1341 C CA . LYS A 1 184 ? 1.311 -0.563 -19.091 1.00 96.12 184 LYS A CA 1
ATOM 1342 C C . LYS A 1 184 ? 2.439 0.436 -18.867 1.00 96.12 184 LYS A C 1
ATOM 1344 O O . LYS A 1 184 ? 2.863 0.628 -17.737 1.00 96.12 184 LYS A O 1
ATOM 1349 N N . GLY A 1 185 ? 2.869 1.102 -19.936 1.00 95.94 185 GLY A N 1
ATOM 1350 C CA . GLY A 1 185 ? 3.983 2.049 -19.877 1.00 95.94 185 GLY A CA 1
ATOM 1351 C C . GLY A 1 185 ? 5.317 1.397 -19.521 1.00 95.94 185 GLY A C 1
ATOM 1352 O O . GLY A 1 185 ? 5.419 0.171 -19.429 1.00 95.94 185 GLY A O 1
ATOM 1353 N N . THR A 1 186 ? 6.337 2.230 -19.336 1.00 95.94 186 THR A N 1
ATOM 1354 C CA . THR A 1 186 ? 7.707 1.802 -19.009 1.00 95.94 186 THR A CA 1
ATOM 1355 C C . THR A 1 186 ? 8.113 2.112 -17.567 1.00 95.94 186 THR A C 1
ATOM 1357 O O . THR A 1 186 ? 9.238 1.852 -17.156 1.00 95.94 186 THR A O 1
ATOM 1360 N N . GLU A 1 187 ? 7.184 2.668 -16.791 1.00 95.62 187 GLU A N 1
ATOM 1361 C CA . GLU A 1 187 ? 7.446 3.210 -15.465 1.00 95.62 187 GLU A CA 1
ATOM 1362 C C . GLU A 1 187 ? 7.064 2.168 -14.418 1.00 95.62 187 GLU A C 1
ATOM 1364 O O . GLU A 1 187 ? 6.138 1.387 -14.624 1.00 95.62 187 GLU A O 1
ATOM 1369 N N . GLU A 1 188 ? 7.730 2.180 -13.265 1.00 95.94 188 GLU A N 1
ATOM 1370 C CA . GLU A 1 188 ? 7.287 1.387 -12.120 1.00 95.94 188 GLU A CA 1
ATOM 1371 C C . GLU A 1 188 ? 5.938 1.926 -11.619 1.00 95.94 188 GLU A C 1
ATOM 1373 O O . GLU A 1 188 ? 5.857 3.043 -11.099 1.00 95.94 188 GLU A O 1
ATOM 1378 N N . LEU A 1 189 ? 4.871 1.148 -11.812 1.00 97.44 189 LEU A N 1
ATOM 1379 C CA . LEU A 1 189 ? 3.507 1.533 -11.422 1.00 97.44 189 LEU A CA 1
ATOM 1380 C C . LEU A 1 189 ? 3.056 0.898 -10.106 1.00 97.44 189 LEU A C 1
ATOM 1382 O O . LEU A 1 189 ? 2.140 1.392 -9.457 1.00 97.44 189 LEU A O 1
ATOM 1386 N N . VAL A 1 190 ? 3.689 -0.198 -9.703 1.00 97.19 190 VAL A N 1
ATOM 1387 C CA . VAL A 1 190 ? 3.375 -0.905 -8.464 1.00 97.19 190 VAL A CA 1
ATOM 1388 C C . VAL A 1 190 ? 4.634 -1.018 -7.619 1.00 97.19 190 VAL A C 1
ATOM 1390 O O . VAL A 1 190 ? 5.678 -1.436 -8.114 1.00 97.19 190 VAL A O 1
ATOM 1393 N N . THR A 1 191 ? 4.537 -0.640 -6.347 1.00 95.50 191 THR A N 1
ATOM 1394 C CA . THR A 1 191 ? 5.643 -0.800 -5.396 1.00 95.50 191 THR A CA 1
ATOM 1395 C C . THR A 1 191 ? 5.492 -2.113 -4.628 1.00 95.50 191 THR A C 1
ATOM 1397 O O . THR A 1 191 ? 4.369 -2.617 -4.497 1.00 95.50 191 THR A O 1
ATOM 1400 N N . PRO A 1 192 ? 6.581 -2.677 -4.068 1.00 95.69 192 PRO A N 1
ATOM 1401 C CA . PRO A 1 192 ? 6.482 -3.833 -3.177 1.00 95.69 192 PRO A CA 1
ATOM 1402 C C . PRO A 1 192 ? 5.464 -3.614 -2.050 1.00 95.69 192 PRO A C 1
ATOM 1404 O O . PRO A 1 192 ? 4.631 -4.483 -1.802 1.00 95.69 192 PRO A O 1
ATOM 1407 N N . THR A 1 193 ? 5.464 -2.429 -1.428 1.00 96.31 193 THR A N 1
ATOM 1408 C CA . THR A 1 193 ? 4.523 -2.055 -0.360 1.00 96.31 193 THR A CA 1
ATOM 1409 C C . THR A 1 193 ? 3.070 -2.087 -0.835 1.00 96.31 193 THR A C 1
ATOM 1411 O O . THR A 1 193 ? 2.237 -2.718 -0.189 1.00 96.31 193 THR A O 1
ATOM 1414 N N . GLY A 1 194 ? 2.756 -1.472 -1.982 1.00 97.38 194 GLY A N 1
ATOM 1415 C CA . GLY A 1 194 ? 1.394 -1.475 -2.525 1.00 97.38 194 GLY A CA 1
ATOM 1416 C C . GLY A 1 194 ? 0.898 -2.883 -2.864 1.00 97.38 194 GLY A C 1
ATOM 1417 O O . GLY A 1 194 ? -0.212 -3.257 -2.488 1.00 97.38 194 GLY A O 1
ATOM 1418 N N . ALA A 1 195 ? 1.747 -3.697 -3.500 1.00 98.31 195 ALA A N 1
ATOM 1419 C CA . ALA A 1 195 ? 1.438 -5.097 -3.787 1.00 98.31 195 ALA A CA 1
ATOM 1420 C C . ALA A 1 195 ? 1.188 -5.906 -2.503 1.00 98.31 195 ALA A C 1
ATOM 1422 O O . ALA A 1 195 ? 0.229 -6.678 -2.432 1.00 98.31 195 ALA A O 1
ATOM 1423 N N . ALA A 1 196 ? 2.025 -5.720 -1.480 1.00 98.38 196 ALA A N 1
ATOM 1424 C CA . ALA A 1 196 ? 1.905 -6.440 -0.218 1.00 98.38 196 ALA A CA 1
ATOM 1425 C C . ALA A 1 196 ? 0.647 -6.066 0.561 1.00 98.38 196 ALA A C 1
ATOM 1427 O O . ALA A 1 196 ? 0.016 -6.950 1.131 1.00 98.38 196 ALA A O 1
ATOM 1428 N N . ILE A 1 197 ? 0.264 -4.787 0.560 1.00 98.56 197 ILE A N 1
ATOM 1429 C CA . ILE A 1 197 ? -0.976 -4.317 1.188 1.00 98.56 197 ILE A CA 1
ATOM 1430 C C . ILE A 1 197 ? -2.184 -5.002 0.546 1.00 98.56 197 ILE A C 1
ATOM 1432 O O . ILE A 1 197 ? -3.023 -5.546 1.259 1.00 98.56 197 ILE A O 1
ATOM 1436 N N . LEU A 1 198 ? -2.266 -5.024 -0.790 1.00 98.56 198 LEU A N 1
ATOM 1437 C CA . LEU A 1 198 ? -3.368 -5.686 -1.497 1.00 98.56 198 LEU A CA 1
ATOM 1438 C C . LEU A 1 198 ? -3.410 -7.191 -1.194 1.00 98.56 198 LEU A C 1
ATOM 1440 O O . LEU A 1 198 ? -4.474 -7.737 -0.900 1.00 98.56 198 LEU A O 1
ATOM 1444 N N . ALA A 1 199 ? -2.252 -7.854 -1.220 1.00 98.62 199 ALA A N 1
ATOM 1445 C CA . ALA A 1 199 ? -2.145 -9.278 -0.921 1.00 98.62 199 ALA A CA 1
ATOM 1446 C C . ALA A 1 199 ? -2.540 -9.602 0.532 1.00 98.62 199 ALA A C 1
ATOM 1448 O O . ALA A 1 199 ? -3.333 -10.511 0.769 1.00 98.62 199 ALA A O 1
ATOM 1449 N N . ALA A 1 200 ? -2.040 -8.840 1.508 1.00 98.44 200 ALA A N 1
ATOM 1450 C CA . ALA A 1 200 ? -2.339 -9.034 2.927 1.00 98.44 200 ALA A CA 1
ATOM 1451 C C . ALA A 1 200 ? -3.782 -8.660 3.293 1.00 98.44 200 ALA A C 1
ATOM 1453 O O . ALA A 1 200 ? -4.349 -9.237 4.218 1.00 98.44 200 ALA A O 1
ATOM 1454 N N . ALA A 1 201 ? -4.403 -7.745 2.545 1.00 97.94 201 ALA A N 1
ATOM 1455 C CA . ALA A 1 201 ? -5.828 -7.452 2.655 1.00 97.94 201 ALA A CA 1
ATOM 1456 C C . ALA A 1 201 ? -6.723 -8.597 2.136 1.00 97.94 201 ALA A C 1
ATOM 1458 O O . ALA A 1 201 ? -7.942 -8.514 2.272 1.00 97.94 201 ALA A O 1
ATOM 1459 N N . GLY A 1 202 ? -6.141 -9.654 1.554 1.00 97.06 202 GLY A N 1
ATOM 1460 C CA . GLY A 1 202 ? -6.880 -10.792 1.011 1.00 97.06 202 GLY A CA 1
ATOM 1461 C C . GLY A 1 202 ? -7.618 -10.456 -0.282 1.00 97.06 202 GLY A C 1
ATOM 1462 O O . GLY A 1 202 ? -8.681 -11.021 -0.538 1.00 97.06 202 GLY A O 1
ATOM 1463 N N . ALA A 1 203 ? -7.091 -9.516 -1.076 1.00 97.56 203 ALA A N 1
ATOM 1464 C CA . ALA A 1 203 ? -7.745 -9.083 -2.300 1.00 97.56 203 ALA A CA 1
ATOM 1465 C C . ALA A 1 203 ? -7.945 -10.253 -3.278 1.00 97.56 203 ALA A C 1
ATOM 1467 O O . ALA A 1 203 ? -6.999 -10.945 -3.649 1.00 97.56 203 ALA A O 1
ATOM 1468 N N . SER A 1 204 ? -9.181 -10.440 -3.736 1.00 97.06 204 SER A N 1
ATOM 1469 C CA . SER A 1 204 ? -9.482 -11.302 -4.879 1.00 97.06 204 SER A CA 1
ATOM 1470 C C . SER A 1 204 ? -9.300 -10.514 -6.173 1.00 97.06 204 SER A C 1
ATOM 1472 O O . SER A 1 204 ? -9.971 -9.502 -6.391 1.00 97.06 204 SER A O 1
ATOM 1474 N N . PHE A 1 205 ? -8.394 -10.971 -7.035 1.00 96.50 205 PHE A N 1
ATOM 1475 C CA . PHE A 1 205 ? -8.054 -10.283 -8.280 1.00 96.50 205 PHE A CA 1
ATOM 1476 C C . PHE A 1 205 ? -8.895 -10.798 -9.442 1.00 96.50 205 PHE A C 1
ATOM 1478 O O . PHE A 1 205 ? -8.913 -12.000 -9.715 1.00 96.50 205 PHE A O 1
ATOM 1485 N N . GLY A 1 206 ?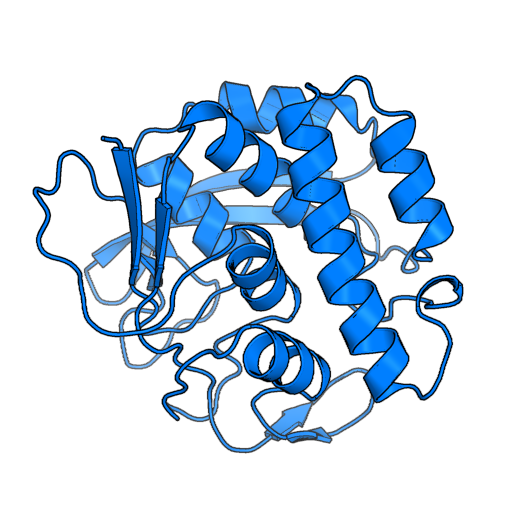 -9.551 -9.897 -10.169 1.00 89.62 206 GLY A N 1
ATOM 1486 C CA . GLY A 1 206 ? -1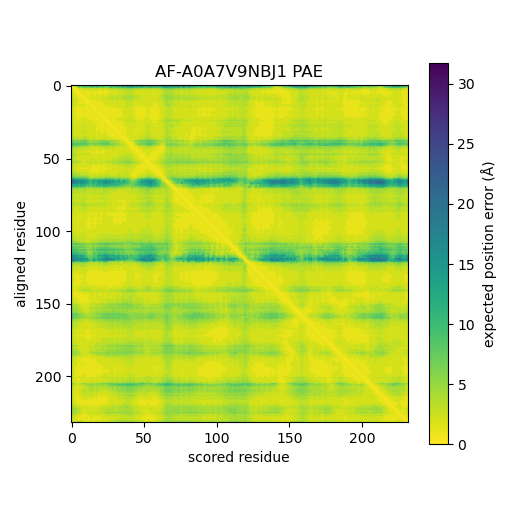0.330 -10.294 -11.334 1.00 89.62 206 GLY A CA 1
ATOM 1487 C C . GLY A 1 206 ? -11.321 -9.243 -11.803 1.00 89.62 206 GLY A C 1
ATOM 1488 O O . GLY A 1 206 ? -11.045 -8.043 -11.789 1.00 89.62 206 GLY A O 1
ATOM 1489 N N . GLU A 1 207 ? -12.466 -9.721 -12.282 1.00 89.00 207 GLU A N 1
ATOM 1490 C CA . GLU A 1 207 ? -13.546 -8.863 -12.755 1.00 89.00 207 GLU A CA 1
ATOM 1491 C C . GLU A 1 207 ? -14.213 -8.107 -11.600 1.00 89.00 207 GLU A C 1
ATOM 1493 O O . GLU A 1 207 ? -14.300 -8.596 -10.472 1.00 89.00 207 GLU A O 1
ATOM 1498 N N . LEU A 1 208 ? -14.724 -6.913 -11.909 1.00 92.56 208 LEU A N 1
ATOM 1499 C CA . LEU A 1 208 ? -15.501 -6.104 -10.977 1.00 92.56 208 LEU A CA 1
ATOM 1500 C C . LEU A 1 208 ? -16.745 -6.894 -10.519 1.00 92.56 208 LEU A C 1
ATOM 1502 O O . LEU A 1 208 ? -17.591 -7.218 -11.362 1.00 92.56 208 LEU A O 1
ATOM 1506 N N . PRO A 1 209 ? -16.905 -7.186 -9.214 1.00 92.75 209 PRO A N 1
ATOM 1507 C CA . PRO A 1 209 ? -18.081 -7.892 -8.728 1.00 92.75 209 PRO A CA 1
ATOM 1508 C C . PRO A 1 209 ? -19.346 -7.037 -8.873 1.00 92.75 209 PRO A C 1
ATOM 1510 O O . PRO A 1 209 ? -19.306 -5.805 -8.902 1.00 92.75 209 PRO A O 1
ATOM 1513 N N . ALA A 1 210 ? -20.509 -7.690 -8.908 1.00 93.56 210 ALA A N 1
ATOM 1514 C CA . ALA A 1 210 ? -21.784 -6.985 -8.859 1.00 93.56 210 ALA A CA 1
ATOM 1515 C C . ALA A 1 210 ? -21.939 -6.273 -7.504 1.00 93.56 210 ALA A C 1
ATOM 1517 O O . ALA A 1 210 ? -22.098 -6.917 -6.468 1.00 93.56 210 ALA A O 1
ATOM 1518 N N . MET A 1 211 ? -21.910 -4.940 -7.513 1.00 93.56 211 MET A N 1
ATOM 1519 C CA . MET A 1 211 ? -21.985 -4.121 -6.302 1.00 93.56 211 MET A CA 1
ATOM 1520 C C . MET A 1 211 ? -22.680 -2.778 -6.552 1.00 93.56 211 MET A C 1
ATOM 1522 O O . MET A 1 211 ? -22.854 -2.340 -7.691 1.00 93.56 211 MET A O 1
ATOM 1526 N N . ARG A 1 212 ? -23.068 -2.106 -5.465 1.00 95.19 212 ARG A N 1
ATOM 1527 C CA . ARG A 1 212 ? -23.485 -0.700 -5.468 1.00 95.19 212 ARG A CA 1
ATOM 1528 C C . ARG A 1 212 ? -22.364 0.129 -4.855 1.00 95.19 212 ARG A C 1
ATOM 1530 O O . ARG A 1 212 ? -21.879 -0.211 -3.784 1.00 95.19 212 ARG A O 1
ATOM 1537 N N . ILE A 1 213 ? -21.989 1.216 -5.520 1.00 96.25 213 ILE A N 1
ATOM 1538 C CA . ILE A 1 213 ? -20.998 2.158 -4.998 1.00 96.25 213 ILE A CA 1
ATOM 1539 C C . ILE A 1 213 ? -21.686 3.058 -3.967 1.00 96.25 213 ILE A C 1
ATOM 1541 O O . ILE A 1 213 ? -22.620 3.783 -4.312 1.00 96.25 213 ILE A O 1
ATOM 1545 N N . GLU A 1 214 ? -21.241 2.988 -2.714 1.00 95.88 214 GLU A N 1
ATOM 1546 C CA . GLU A 1 214 ? -21.692 3.874 -1.628 1.00 95.88 214 GLU A CA 1
ATOM 1547 C C . GLU A 1 214 ? -20.749 5.068 -1.441 1.00 95.88 214 GLU A C 1
ATOM 1549 O O . GLU A 1 214 ? -21.203 6.181 -1.185 1.00 95.88 214 GLU A O 1
ATOM 1554 N N . ALA A 1 215 ? -19.449 4.846 -1.641 1.00 97.06 215 ALA A N 1
ATOM 1555 C CA . ALA A 1 215 ? -18.405 5.860 -1.634 1.00 97.06 215 ALA A CA 1
ATOM 1556 C C . ALA A 1 215 ? -17.299 5.480 -2.630 1.00 97.06 215 ALA A C 1
ATOM 1558 O O . ALA A 1 215 ? -17.158 4.315 -3.005 1.00 97.06 215 ALA A O 1
ATOM 1559 N N . SER A 1 216 ? -16.521 6.469 -3.065 1.00 97.69 216 SER A N 1
ATOM 1560 C CA . SER A 1 216 ? -15.335 6.274 -3.902 1.00 97.69 216 SER A CA 1
ATOM 1561 C C . SER A 1 216 ? -14.291 7.315 -3.538 1.00 97.69 216 SER A C 1
ATOM 1563 O O . SER A 1 216 ? -14.654 8.480 -3.370 1.00 97.69 216 SER A O 1
ATOM 1565 N N . GLY A 1 217 ? -13.025 6.919 -3.501 1.00 98.38 217 GLY A N 1
ATOM 1566 C CA . GLY A 1 217 ? -11.901 7.827 -3.330 1.00 98.38 217 GLY A CA 1
ATOM 1567 C C . GLY A 1 217 ? -10.865 7.629 -4.423 1.00 98.38 217 GLY A C 1
ATOM 1568 O O . GLY A 1 217 ? -10.889 6.626 -5.124 1.00 98.38 217 GLY A O 1
ATOM 1569 N N . TYR A 1 218 ? -9.982 8.603 -4.606 1.00 98.75 218 TYR A N 1
ATOM 1570 C CA . TYR A 1 218 ? -8.873 8.514 -5.548 1.00 98.75 218 TYR A CA 1
ATOM 1571 C C . TYR A 1 218 ? -7.571 8.877 -4.848 1.00 98.75 218 TYR A C 1
ATOM 1573 O O . TYR A 1 218 ? -7.436 9.973 -4.307 1.00 98.75 218 TYR A O 1
ATOM 1581 N N . GLY A 1 219 ? -6.594 7.981 -4.909 1.00 98.69 219 GLY A N 1
ATOM 1582 C CA . GLY A 1 219 ? -5.241 8.202 -4.422 1.00 98.69 219 GLY A CA 1
ATOM 1583 C C . GLY A 1 219 ? -4.288 8.525 -5.561 1.00 98.69 219 GLY A C 1
ATOM 1584 O O . GLY A 1 219 ? -4.220 7.793 -6.549 1.00 98.69 219 GLY A O 1
ATOM 1585 N N . ALA A 1 220 ? -3.565 9.636 -5.450 1.00 98.38 220 ALA A N 1
ATOM 1586 C CA . ALA A 1 220 ? -2.653 10.102 -6.488 1.00 98.38 220 ALA A CA 1
ATOM 1587 C C . ALA A 1 220 ? -1.231 9.590 -6.272 1.00 98.38 220 ALA A C 1
ATOM 1589 O O . ALA A 1 220 ? -0.642 9.861 -5.232 1.00 98.38 220 ALA A O 1
ATOM 1590 N N . GLY A 1 221 ? -0.646 8.981 -7.303 1.00 96.50 221 GLY A N 1
ATOM 1591 C CA . GLY A 1 221 ? 0.781 8.674 -7.310 1.00 96.50 221 GLY A CA 1
ATOM 1592 C C . GLY A 1 221 ? 1.623 9.926 -7.559 1.00 96.50 221 GLY A C 1
ATOM 1593 O O . GLY A 1 221 ? 1.179 10.894 -8.190 1.00 96.50 221 GLY A O 1
ATOM 1594 N N . HIS A 1 222 ? 2.874 9.916 -7.104 1.00 92.81 222 HIS A N 1
ATOM 1595 C CA . HIS A 1 222 ? 3.752 11.086 -7.208 1.00 92.81 222 HIS A CA 1
ATOM 1596 C C . HIS A 1 222 ? 4.077 11.487 -8.657 1.00 92.81 222 HIS A C 1
ATOM 1598 O O . HIS A 1 222 ? 4.015 12.673 -8.996 1.00 92.81 222 HIS A O 1
ATOM 1604 N N . ARG A 1 223 ? 4.357 10.516 -9.536 1.00 93.31 223 ARG A N 1
ATOM 1605 C CA . ARG A 1 223 ? 4.787 10.757 -10.928 1.00 93.31 223 ARG A CA 1
ATOM 1606 C C . ARG A 1 223 ? 3.670 11.363 -11.783 1.00 93.31 223 ARG A C 1
ATOM 1608 O O . ARG A 1 223 ? 2.495 11.033 -11.600 1.00 93.31 223 ARG A O 1
ATOM 1615 N N . ASP A 1 224 ? 4.028 12.238 -12.718 1.00 93.94 224 ASP A N 1
ATOM 1616 C CA . ASP A 1 224 ? 3.139 12.670 -13.800 1.00 93.94 224 ASP A CA 1
ATOM 1617 C C . ASP A 1 224 ? 3.356 11.760 -15.008 1.00 93.94 224 ASP A C 1
ATOM 1619 O O . ASP A 1 224 ? 4.471 11.628 -15.506 1.00 93.94 224 ASP A O 1
ATOM 1623 N N . LEU A 1 225 ? 2.285 11.099 -15.440 1.00 96.06 225 LEU A N 1
ATOM 1624 C CA . LEU A 1 225 ? 2.287 10.152 -16.551 1.00 96.06 225 LEU A CA 1
ATOM 1625 C C . LEU A 1 225 ? 1.486 10.737 -17.719 1.00 96.06 225 LEU A C 1
ATOM 1627 O O . LEU A 1 225 ? 0.762 11.722 -17.571 1.00 96.06 225 LEU A O 1
ATOM 1631 N N . THR A 1 226 ? 1.558 10.096 -18.885 1.00 95.50 226 THR A N 1
ATOM 1632 C CA . THR A 1 226 ? 0.737 10.476 -20.051 1.00 95.50 226 THR A CA 1
ATOM 1633 C C . THR A 1 226 ? -0.752 10.134 -19.881 1.00 95.50 226 THR A C 1
ATOM 1635 O O . THR A 1 226 ? -1.571 10.493 -20.725 1.00 95.50 226 THR A O 1
ATOM 1638 N N . TRP A 1 227 ? -1.123 9.486 -18.773 1.00 96.25 227 TRP A N 1
ATOM 1639 C CA . TRP A 1 227 ? -2.490 9.232 -18.314 1.00 96.25 227 TRP A CA 1
ATOM 1640 C C . TRP A 1 227 ? -2.625 9.586 -16.815 1.00 96.25 227 TRP A C 1
ATOM 1642 O O . TRP A 1 227 ? -1.616 9.819 -16.147 1.00 96.25 227 TRP A O 1
ATOM 1652 N N . PRO A 1 228 ? -3.844 9.632 -16.242 1.00 97.38 228 PRO A N 1
ATOM 1653 C CA . PRO A 1 228 ? -4.027 9.888 -14.813 1.00 97.38 228 PRO A CA 1
ATOM 1654 C C . PRO A 1 228 ? -3.308 8.857 -13.925 1.00 97.38 228 PRO A C 1
ATOM 1656 O O . PRO A 1 228 ? -3.672 7.679 -13.899 1.00 97.38 228 PRO A O 1
ATOM 1659 N N . ASN A 1 229 ? -2.301 9.299 -13.169 1.00 97.88 229 ASN A N 1
ATOM 1660 C CA . ASN A 1 229 ? -1.609 8.464 -12.188 1.00 97.88 229 ASN A CA 1
ATOM 1661 C C . ASN A 1 229 ? -2.406 8.385 -10.876 1.00 97.88 229 ASN A C 1
ATOM 1663 O O . ASN A 1 229 ? -2.082 9.065 -9.900 1.00 97.88 229 ASN A O 1
ATOM 1667 N N . VAL A 1 230 ? -3.501 7.626 -10.900 1.00 98.25 230 VAL A N 1
ATOM 1668 C CA . VAL A 1 230 ? -4.403 7.445 -9.761 1.00 98.25 230 VAL A CA 1
ATOM 1669 C C . VAL A 1 230 ? -4.777 5.977 -9.576 1.00 98.25 230 VAL A C 1
ATOM 1671 O O . VAL A 1 230 ? -4.903 5.236 -10.555 1.00 98.25 230 VAL A O 1
ATOM 1674 N N . LEU A 1 231 ? -4.982 5.599 -8.320 1.00 98.31 231 LEU A N 1
ATOM 1675 C CA . LEU A 1 231 ? -5.682 4.395 -7.881 1.00 98.31 231 LEU A CA 1
ATOM 1676 C C . LEU A 1 231 ? -7.036 4.837 -7.329 1.00 98.31 231 LEU A C 1
ATOM 1678 O O . LEU A 1 231 ? -7.132 5.924 -6.752 1.00 98.31 231 LEU A O 1
ATOM 1682 N N . ARG A 1 232 ? -8.070 4.029 -7.545 1.00 97.56 232 ARG A N 1
ATOM 1683 C CA . ARG A 1 232 ? -9.423 4.294 -7.052 1.00 97.56 232 ARG A CA 1
ATOM 1684 C C . ARG A 1 232 ? -9.876 3.190 -6.114 1.00 97.56 232 ARG A C 1
ATOM 1686 O O . ARG A 1 232 ? -9.757 2.020 -6.527 1.00 97.56 232 ARG A O 1
#